Protein AF-A0A2T3KMC7-F1 (afdb_monomer_lite)

pLDDT: mean 89.85, std 8.62, range [49.09, 97.56]

Foldseek 3Di:
DAWEKEFAVVLVDDLLVLLQQLLLLLLVVQLLLWFFPDDDPWKTKTFGQQPPCQQLDDLVSVLVRYDYHYDYPVVVVVVVPDPFPKDWDWDCCPDRNVRDTDTTMIIGDRTPRRDPPVRTQAADQPVDPFKAKEKEAALLDDDDSRQSSSSSNSFSSCLQSVQQDPSRMHMDTCPDLQNSCSRHSHHYAYKYAPDPVLLVVLVVVCVVVVWAWDADDPNRMIITDMDGPVSVCVSQVPPGIDRD

Radius of gyration: 17.23 Å; chains: 1; bounding box: 44×44×46 Å

Structure (mmCIF, N/CA/C/O backbone):
data_AF-A0A2T3KMC7-F1
#
_entry.id   AF-A0A2T3KMC7-F1
#
loop_
_atom_site.group_PDB
_atom_site.id
_atom_site.type_symbol
_atom_site.label_atom_id
_atom_site.label_alt_id
_atom_site.label_comp_id
_atom_site.label_asym_id
_atom_site.label_entity_id
_atom_site.label_seq_id
_atom_site.pdbx_PDB_ins_code
_atom_site.Cartn_x
_atom_site.Cartn_y
_atom_site.Cartn_z
_atom_site.occupancy
_atom_site.B_iso_or_equiv
_atom_site.auth_seq_id
_atom_site.auth_comp_id
_atom_site.auth_asym_id
_atom_site.auth_atom_id
_atom_site.pdbx_PDB_model_num
ATOM 1 N N . MET A 1 1 ? -8.625 -3.015 -18.021 1.00 66.62 1 MET A N 1
ATOM 2 C CA . MET A 1 1 ? -8.425 -4.351 -17.419 1.00 66.62 1 MET A CA 1
ATOM 3 C C . MET A 1 1 ? -8.481 -4.225 -15.901 1.00 66.62 1 MET A C 1
ATOM 5 O O . MET A 1 1 ? -8.357 -3.109 -15.403 1.00 66.62 1 MET A O 1
ATOM 9 N N . SER A 1 2 ? -8.728 -5.327 -15.189 1.00 81.94 2 SER A N 1
ATOM 10 C CA . SER A 1 2 ? -8.763 -5.391 -13.721 1.00 81.94 2 SER A CA 1
ATOM 11 C C . SER A 1 2 ? -7.425 -5.846 -13.135 1.00 81.94 2 SER A C 1
ATOM 13 O O . SER A 1 2 ? -6.718 -6.637 -13.757 1.00 81.94 2 SER A O 1
ATOM 15 N N . LEU A 1 3 ? -7.117 -5.366 -11.932 1.00 90.38 3 LEU A N 1
ATOM 16 C CA . LEU A 1 3 ? -6.077 -5.877 -11.044 1.00 90.38 3 LEU A CA 1
ATOM 17 C C . LEU A 1 3 ? -6.729 -6.936 -10.149 1.00 90.38 3 LEU A C 1
ATOM 19 O O . LEU A 1 3 ? -7.631 -6.620 -9.371 1.00 90.38 3 LEU A O 1
ATOM 23 N N . GLU A 1 4 ? -6.319 -8.191 -10.298 1.00 94.06 4 GLU A N 1
ATOM 24 C CA . GLU A 1 4 ? -6.934 -9.319 -9.593 1.00 94.06 4 GLU A CA 1
ATOM 25 C C . GLU A 1 4 ? -6.069 -9.705 -8.388 1.00 94.06 4 GLU A C 1
ATOM 27 O O . GLU A 1 4 ? -4.923 -10.126 -8.546 1.00 94.06 4 GLU A O 1
ATOM 32 N N . LEU A 1 5 ? -6.609 -9.534 -7.182 1.00 95.19 5 LEU A N 1
ATOM 33 C CA . LEU A 1 5 ? -5.989 -9.914 -5.918 1.00 95.19 5 LEU A CA 1
ATOM 34 C C . LEU A 1 5 ? -6.578 -11.233 -5.424 1.00 95.19 5 LEU A C 1
ATOM 36 O O . LEU A 1 5 ? -7.769 -11.314 -5.142 1.00 95.19 5 LEU A O 1
ATOM 40 N N . TYR A 1 6 ? -5.723 -12.226 -5.227 1.00 96.38 6 TYR A N 1
ATOM 41 C CA . TYR A 1 6 ? -6.085 -13.531 -4.692 1.00 96.38 6 TYR A CA 1
ATOM 42 C C . TYR A 1 6 ? -5.498 -13.680 -3.290 1.00 96.38 6 TYR A C 1
ATOM 44 O O . TYR A 1 6 ? -4.279 -13.652 -3.104 1.00 96.38 6 TYR A O 1
ATOM 52 N N . VAL A 1 7 ? -6.363 -13.808 -2.288 1.00 96.44 7 VAL A N 1
ATOM 53 C CA . VAL A 1 7 ? -5.994 -13.971 -0.878 1.00 96.44 7 VAL A CA 1
ATOM 54 C C . VAL A 1 7 ? -6.096 -15.445 -0.513 1.00 96.44 7 VAL A C 1
ATOM 56 O O . VAL A 1 7 ? -7.144 -16.058 -0.705 1.00 96.44 7 VAL A O 1
ATOM 59 N N . LYS A 1 8 ? -5.023 -16.008 0.050 1.00 95.31 8 LYS A N 1
ATOM 60 C CA . LYS A 1 8 ? -4.985 -17.417 0.448 1.00 95.31 8 LYS A CA 1
ATOM 61 C C . LYS A 1 8 ? -5.909 -17.672 1.647 1.00 95.31 8 LYS A C 1
ATOM 63 O O . LYS A 1 8 ? -5.596 -17.270 2.771 1.00 95.31 8 LYS A O 1
ATOM 68 N N . GLU A 1 9 ? -7.048 -18.323 1.413 1.00 93.75 9 GLU A N 1
ATOM 69 C CA . GLU A 1 9 ? -8.123 -18.499 2.403 1.00 93.75 9 GLU A CA 1
ATOM 70 C C . GLU A 1 9 ? -7.698 -19.395 3.575 1.00 93.75 9 GLU A C 1
ATOM 72 O O . GLU A 1 9 ? -7.996 -19.093 4.734 1.00 93.75 9 GLU A O 1
ATOM 77 N N . SER A 1 10 ? -6.920 -20.447 3.302 1.00 92.38 10 SER A N 1
ATOM 78 C CA . SER A 1 10 ? -6.465 -21.425 4.304 1.00 92.38 10 SER A CA 1
ATOM 79 C C . SER A 1 10 ? -5.685 -20.809 5.471 1.00 92.38 10 SER A C 1
ATOM 81 O O . SER A 1 10 ? -5.662 -21.366 6.572 1.00 92.38 10 SER A O 1
ATOM 83 N N . LEU A 1 11 ? -5.094 -19.626 5.270 1.00 91.31 11 LEU A N 1
ATOM 84 C CA . LEU A 1 11 ? -4.347 -18.906 6.298 1.00 91.31 11 LEU A CA 1
ATOM 85 C C . LEU A 1 11 ? -5.233 -18.255 7.364 1.00 91.31 11 LEU A C 1
ATOM 87 O O . LEU A 1 11 ? -4.702 -17.854 8.400 1.00 91.31 11 LEU A O 1
ATOM 91 N N . ASN A 1 12 ? -6.546 -18.121 7.127 1.00 89.38 12 ASN A N 1
ATOM 92 C CA . ASN A 1 12 ? -7.496 -17.486 8.051 1.00 89.38 12 ASN A CA 1
ATOM 93 C C . ASN A 1 12 ? -6.966 -16.159 8.631 1.00 89.38 12 ASN A C 1
ATOM 95 O O . ASN A 1 12 ? -7.028 -15.900 9.837 1.00 89.38 12 ASN A O 1
ATOM 99 N N . MET A 1 13 ? -6.371 -15.332 7.767 1.00 92.12 13 MET A N 1
ATOM 100 C CA . MET A 1 13 ? -5.731 -14.086 8.176 1.00 92.12 13 MET A CA 1
ATOM 101 C C . MET A 1 13 ? -6.746 -13.120 8.805 1.00 92.12 13 MET A C 1
ATOM 103 O O . MET A 1 13 ? -7.827 -12.932 8.245 1.00 92.12 13 MET A O 1
ATOM 107 N N . PRO A 1 14 ? -6.395 -12.428 9.908 1.00 91.44 14 PRO A N 1
ATOM 108 C CA . PRO A 1 14 ? -7.198 -11.314 10.402 1.00 91.44 14 PRO A CA 1
ATOM 109 C C . PRO A 1 14 ? -7.398 -10.256 9.315 1.00 91.44 14 PRO A C 1
ATOM 111 O O . PRO A 1 14 ? -6.483 -9.991 8.529 1.00 91.44 14 PRO A O 1
ATOM 114 N N . SER A 1 15 ? -8.557 -9.604 9.289 1.00 91.75 15 SER A N 1
ATOM 115 C CA . SER A 1 15 ? -8.918 -8.658 8.228 1.00 91.75 15 SER A CA 1
ATOM 116 C C . SER A 1 15 ? -7.894 -7.525 8.078 1.00 91.75 15 SER A C 1
ATOM 118 O O . SER A 1 15 ? -7.568 -7.131 6.960 1.00 91.75 15 SER A O 1
ATOM 120 N N . GLY A 1 16 ? -7.286 -7.044 9.170 1.00 92.50 16 GLY A N 1
ATOM 121 C CA . GLY A 1 16 ? -6.214 -6.047 9.112 1.00 92.50 16 GLY A CA 1
ATOM 122 C C . GLY A 1 16 ? -4.941 -6.559 8.455 1.00 92.50 16 GLY A C 1
ATOM 123 O O . GLY A 1 16 ? -4.280 -5.816 7.728 1.00 92.50 16 GLY A O 1
ATOM 124 N N . LYS A 1 17 ? -4.618 -7.842 8.640 1.00 93.25 17 LYS A N 1
ATOM 125 C CA . LYS A 1 17 ? -3.521 -8.487 7.919 1.00 93.25 17 LYS A CA 1
ATOM 126 C C . LYS A 1 17 ? -3.831 -8.530 6.426 1.00 93.25 17 LYS A C 1
ATOM 128 O O . LYS A 1 17 ? -2.980 -8.117 5.647 1.00 93.25 17 LYS A O 1
ATOM 133 N N . VAL A 1 18 ? -5.040 -8.932 6.031 1.00 95.56 18 VAL A N 1
ATOM 134 C CA . VAL A 1 18 ? -5.437 -8.978 4.612 1.00 95.56 18 VAL A CA 1
ATOM 135 C C . VAL A 1 18 ? -5.348 -7.594 3.962 1.00 95.56 18 VAL A C 1
ATOM 137 O O . VAL A 1 18 ? -4.726 -7.466 2.910 1.00 95.56 18 VAL A O 1
ATOM 140 N N . ILE A 1 19 ? -5.862 -6.543 4.616 1.00 96.62 19 ILE A N 1
ATOM 141 C CA . ILE A 1 19 ? -5.752 -5.151 4.136 1.00 96.62 19 ILE A CA 1
ATOM 142 C C . ILE A 1 19 ? -4.282 -4.771 3.904 1.00 96.62 19 ILE A C 1
ATOM 144 O O . ILE A 1 19 ? -3.934 -4.243 2.847 1.00 96.62 19 ILE A O 1
ATOM 148 N N . ALA A 1 20 ? -3.404 -5.064 4.870 1.00 95.38 20 ALA A N 1
ATOM 149 C CA . ALA A 1 20 ? -1.982 -4.751 4.758 1.00 95.38 20 ALA A CA 1
ATOM 150 C C . ALA A 1 20 ? -1.309 -5.487 3.589 1.00 95.38 20 ALA A C 1
ATOM 152 O O . ALA A 1 20 ? -0.536 -4.877 2.851 1.00 95.38 20 ALA A O 1
ATOM 153 N N . GLN A 1 21 ? -1.591 -6.782 3.420 1.00 95.44 21 GLN A N 1
ATOM 154 C CA . GLN A 1 21 ? -0.980 -7.609 2.375 1.00 95.44 21 GLN A CA 1
ATOM 155 C C . GLN A 1 21 ? -1.506 -7.235 0.982 1.00 95.44 21 GLN A C 1
ATOM 157 O O . GLN A 1 21 ? -0.711 -7.113 0.058 1.00 95.44 21 GLN A O 1
ATOM 162 N N . ALA A 1 22 ? -2.801 -6.942 0.835 1.00 96.50 22 ALA A N 1
ATOM 163 C CA . ALA A 1 22 ? -3.378 -6.445 -0.416 1.00 96.50 22 ALA A CA 1
ATOM 164 C C . ALA A 1 22 ? -2.769 -5.096 -0.834 1.00 96.50 22 ALA A C 1
ATOM 166 O O . ALA A 1 22 ? -2.335 -4.921 -1.971 1.00 96.50 22 ALA A O 1
ATOM 167 N N . ALA A 1 23 ? -2.658 -4.156 0.109 1.00 96.75 23 ALA A N 1
ATOM 168 C CA . ALA A 1 23 ? -2.015 -2.868 -0.135 1.00 96.75 23 ALA A CA 1
ATOM 169 C C . ALA A 1 23 ? -0.509 -3.009 -0.431 1.00 96.75 23 ALA A C 1
ATOM 171 O O . ALA A 1 23 ? 0.060 -2.220 -1.180 1.00 96.75 23 ALA A O 1
ATOM 172 N N . HIS A 1 24 ? 0.160 -4.009 0.155 1.00 95.00 24 HIS A N 1
ATOM 173 C CA . HIS A 1 24 ? 1.539 -4.358 -0.186 1.00 95.00 24 HIS A CA 1
ATOM 174 C C . HIS A 1 24 ? 1.639 -4.880 -1.622 1.00 95.00 24 HIS A C 1
ATOM 176 O O . HIS A 1 24 ? 2.438 -4.349 -2.388 1.00 95.00 24 HIS A O 1
ATOM 182 N N . ALA A 1 25 ? 0.810 -5.858 -1.993 1.00 95.00 25 ALA A N 1
ATOM 183 C CA . ALA A 1 25 ? 0.794 -6.438 -3.331 1.00 95.00 25 ALA A CA 1
ATOM 184 C C . ALA A 1 25 ? 0.584 -5.359 -4.402 1.00 95.00 25 ALA A C 1
ATOM 186 O O . ALA A 1 25 ? 1.331 -5.303 -5.374 1.00 95.00 25 ALA A O 1
ATOM 187 N N . LEU A 1 26 ? -0.364 -4.444 -4.172 1.00 94.94 26 LEU A N 1
ATOM 188 C CA . LEU A 1 26 ? -0.640 -3.338 -5.087 1.00 94.94 26 LEU A CA 1
ATOM 189 C C . LEU A 1 26 ? 0.531 -2.352 -5.208 1.00 94.94 26 LEU A C 1
ATOM 191 O O . LEU A 1 26 ? 0.869 -1.934 -6.313 1.00 94.94 26 LEU A O 1
ATOM 195 N N . GLY A 1 27 ? 1.183 -2.004 -4.094 1.00 94.19 27 GLY A N 1
ATOM 196 C CA . GLY A 1 27 ? 2.378 -1.155 -4.112 1.00 94.19 27 GLY A CA 1
ATOM 197 C C . GLY A 1 27 ? 3.556 -1.806 -4.844 1.00 94.19 27 GLY A C 1
ATOM 198 O O . GLY A 1 27 ? 4.235 -1.148 -5.629 1.00 94.19 27 GLY A O 1
ATOM 199 N N . MET A 1 28 ? 3.777 -3.107 -4.636 1.00 92.50 28 MET A N 1
ATOM 200 C CA . MET A 1 28 ? 4.797 -3.874 -5.356 1.00 92.50 28 MET A CA 1
ATOM 201 C C . MET A 1 28 ? 4.510 -3.961 -6.855 1.00 92.50 28 MET A C 1
ATOM 203 O O . MET A 1 28 ? 5.433 -3.778 -7.649 1.00 92.50 28 MET A O 1
ATOM 207 N N . ALA A 1 29 ? 3.252 -4.207 -7.232 1.00 92.75 29 ALA A N 1
ATOM 208 C CA . ALA A 1 29 ? 2.826 -4.228 -8.625 1.00 92.75 29 ALA A CA 1
ATOM 209 C C . ALA A 1 29 ? 3.109 -2.876 -9.282 1.00 92.75 29 ALA A C 1
ATOM 211 O O . ALA A 1 29 ? 3.859 -2.832 -10.250 1.00 92.75 29 ALA A O 1
ATOM 212 N N . PHE A 1 30 ? 2.675 -1.768 -8.675 1.00 93.50 30 PHE A N 1
ATOM 213 C CA . PHE A 1 30 ? 3.009 -0.422 -9.150 1.00 93.50 30 PHE A CA 1
ATOM 214 C C . PHE A 1 30 ? 4.523 -0.211 -9.314 1.00 93.50 30 PHE A C 1
ATOM 216 O O . PHE A 1 30 ? 4.979 0.224 -10.368 1.00 93.50 30 PHE A O 1
ATOM 223 N N . MET A 1 31 ? 5.331 -0.577 -8.314 1.00 93.31 31 MET A N 1
ATOM 224 C CA . MET A 1 31 ? 6.790 -0.425 -8.401 1.00 93.31 31 MET A CA 1
ATOM 225 C C . MET A 1 31 ? 7.437 -1.313 -9.468 1.00 93.31 31 MET A C 1
ATOM 227 O O . MET A 1 31 ? 8.544 -1.017 -9.915 1.00 93.31 31 MET A O 1
ATOM 231 N N . SER A 1 32 ? 6.767 -2.375 -9.921 1.00 92.62 32 SER A N 1
ATOM 232 C CA . SER A 1 32 ? 7.231 -3.175 -11.056 1.00 92.62 32 SER A CA 1
ATOM 233 C C . SER A 1 32 ? 7.147 -2.428 -12.395 1.00 92.62 32 SER A C 1
ATOM 235 O O . SER A 1 32 ? 7.888 -2.771 -13.315 1.00 92.62 32 SER A O 1
ATOM 237 N N . HIS A 1 33 ? 6.342 -1.363 -12.462 1.00 93.75 33 HIS A N 1
ATOM 238 C CA . HIS A 1 33 ? 6.235 -0.432 -13.591 1.00 93.75 33 HIS A CA 1
ATOM 239 C C . HIS A 1 33 ? 7.147 0.798 -13.447 1.00 93.75 33 HIS A C 1
ATOM 241 O O . HIS A 1 33 ? 7.135 1.683 -14.300 1.00 93.75 33 HIS A O 1
ATOM 247 N N . CYS A 1 34 ? 7.948 0.881 -12.383 1.00 94.81 34 CYS A N 1
ATOM 248 C CA . CYS A 1 34 ? 8.827 2.019 -12.123 1.00 94.81 34 CYS A CA 1
ATOM 249 C C . CYS A 1 34 ? 10.276 1.701 -12.525 1.00 94.81 34 CYS A C 1
ATOM 251 O O . CYS A 1 34 ? 10.922 0.833 -11.937 1.00 94.81 34 CYS A O 1
ATOM 253 N N . GLU A 1 35 ? 10.809 2.441 -13.497 1.00 96.44 35 GLU A N 1
ATOM 254 C CA . GLU A 1 35 ? 12.220 2.387 -13.902 1.00 96.44 35 GLU A CA 1
ATOM 255 C C . GLU A 1 35 ? 13.023 3.444 -13.142 1.00 96.44 35 GLU A C 1
ATOM 257 O O . GLU A 1 35 ? 12.665 4.619 -13.147 1.00 96.44 35 GLU A O 1
ATOM 262 N N . LEU A 1 36 ? 14.128 3.053 -12.511 1.00 96.50 36 LEU A N 1
ATOM 263 C CA . LEU A 1 36 ? 15.098 3.983 -11.948 1.00 96.50 36 LEU A CA 1
ATOM 264 C C . LEU A 1 36 ? 15.849 4.666 -13.096 1.00 96.50 36 LEU A C 1
ATOM 266 O O . LEU A 1 36 ? 16.657 4.043 -13.781 1.00 96.50 36 LEU A O 1
ATOM 270 N N . VAL A 1 37 ? 15.563 5.950 -13.315 1.00 96.88 37 VAL A N 1
ATOM 271 C CA . VAL A 1 37 ? 16.138 6.744 -14.418 1.00 96.88 37 VAL A CA 1
ATOM 272 C C . VAL A 1 37 ? 17.144 7.791 -13.946 1.00 96.88 37 VAL A C 1
ATOM 274 O O . VAL A 1 37 ? 17.862 8.362 -14.764 1.00 96.88 37 VAL A O 1
ATOM 277 N N . GLY A 1 38 ? 17.216 8.037 -12.638 1.00 95.12 38 GLY A N 1
ATOM 278 C CA . GLY A 1 38 ? 18.195 8.934 -12.042 1.00 95.12 38 GLY A CA 1
ATOM 279 C C . GLY A 1 38 ? 18.402 8.636 -10.565 1.00 95.12 38 GLY A C 1
ATOM 280 O O . GLY A 1 38 ? 17.446 8.390 -9.833 1.00 95.12 38 GLY A O 1
ATOM 281 N N . GLU A 1 39 ? 19.653 8.681 -10.131 1.00 95.50 39 GLU A N 1
ATOM 282 C CA . GLU A 1 39 ? 20.037 8.552 -8.732 1.00 95.50 39 GLU A CA 1
ATOM 283 C C . GLU A 1 39 ? 21.250 9.445 -8.467 1.00 95.50 39 GLU A C 1
ATOM 285 O O . GLU A 1 39 ? 22.264 9.350 -9.160 1.00 95.50 39 GLU A O 1
ATOM 290 N N . ASP A 1 40 ? 21.132 10.312 -7.467 1.00 94.12 40 ASP A N 1
ATOM 291 C CA . ASP A 1 40 ? 22.238 11.098 -6.928 1.00 94.12 40 ASP A CA 1
ATOM 292 C C . ASP A 1 40 ? 22.378 10.842 -5.414 1.00 94.12 40 ASP A C 1
ATOM 294 O O . ASP A 1 40 ? 21.827 9.869 -4.880 1.00 94.12 40 ASP A O 1
ATOM 298 N N . SER A 1 41 ? 23.178 11.650 -4.711 1.00 92.00 41 SER A N 1
ATOM 299 C CA . SER A 1 41 ? 23.405 11.461 -3.273 1.00 92.00 41 SER A CA 1
ATOM 300 C C . SER A 1 41 ? 22.138 11.634 -2.437 1.00 92.00 41 SER A C 1
ATOM 302 O O . SER A 1 41 ? 21.998 10.956 -1.420 1.00 92.00 41 SER A O 1
ATOM 304 N N . ASP A 1 42 ? 21.206 12.476 -2.885 1.00 95.88 42 ASP A N 1
ATOM 305 C CA . ASP A 1 42 ? 20.103 12.975 -2.066 1.00 95.88 42 ASP A CA 1
ATOM 306 C C . ASP A 1 42 ? 18.741 12.562 -2.628 1.00 95.88 42 ASP A C 1
ATOM 308 O O . ASP A 1 42 ? 17.742 12.613 -1.916 1.00 95.88 42 ASP A O 1
ATOM 312 N N . LYS A 1 43 ? 18.663 12.153 -3.897 1.00 96.62 43 LYS A N 1
ATOM 313 C CA . LYS A 1 43 ? 17.404 11.896 -4.599 1.00 96.62 43 LYS A CA 1
ATOM 314 C C . LYS A 1 43 ? 17.454 10.654 -5.471 1.00 96.62 43 LYS A C 1
ATOM 316 O O . LYS A 1 43 ? 18.495 10.237 -5.979 1.00 96.62 43 LYS A O 1
ATOM 321 N N . VAL A 1 44 ? 16.268 10.095 -5.685 1.00 96.31 44 VAL A N 1
ATOM 322 C CA . VAL A 1 44 ? 15.997 9.112 -6.736 1.00 96.31 44 VAL A CA 1
ATOM 323 C C . VAL A 1 44 ? 14.880 9.622 -7.633 1.00 96.31 44 VAL A C 1
ATOM 325 O O . VAL A 1 44 ? 13.934 10.255 -7.168 1.00 96.31 44 VAL A O 1
ATOM 328 N N . THR A 1 45 ? 14.989 9.343 -8.925 1.00 97.12 45 THR A N 1
ATOM 329 C CA . THR A 1 45 ? 13.963 9.645 -9.923 1.00 97.12 45 THR A CA 1
ATOM 330 C C . THR A 1 45 ? 13.528 8.350 -10.583 1.00 97.12 45 THR A C 1
ATOM 332 O O . THR A 1 45 ? 14.338 7.629 -11.172 1.00 97.12 45 THR A O 1
ATOM 335 N N . LEU A 1 46 ? 12.235 8.068 -10.488 1.00 96.69 46 LEU A N 1
ATOM 336 C CA . LEU A 1 46 ? 11.596 6.915 -11.099 1.00 96.69 46 LEU A CA 1
ATOM 337 C C . LEU A 1 46 ? 10.743 7.378 -12.276 1.00 96.69 46 LEU A C 1
ATOM 339 O O . LEU A 1 46 ? 9.996 8.346 -12.156 1.00 96.69 46 LEU A O 1
ATOM 343 N N . LYS A 1 47 ? 10.819 6.679 -13.403 1.00 96.06 47 LYS A N 1
ATOM 344 C CA . LYS A 1 47 ? 9.900 6.848 -14.526 1.00 96.06 47 LYS A CA 1
ATOM 345 C C . LYS A 1 47 ? 8.830 5.770 -14.460 1.00 96.06 47 LYS A C 1
ATOM 347 O O . LYS A 1 47 ? 9.152 4.584 -14.438 1.00 96.06 47 LYS A O 1
ATOM 352 N N . VAL A 1 48 ? 7.571 6.189 -14.436 1.00 94.88 48 VAL A N 1
ATOM 353 C CA . VAL A 1 48 ? 6.416 5.293 -14.373 1.00 94.88 48 VAL A CA 1
ATOM 354 C C . VAL A 1 48 ? 6.015 4.891 -15.789 1.00 94.88 48 VAL A C 1
ATOM 356 O O . VAL A 1 48 ? 5.683 5.735 -16.622 1.00 94.88 48 VAL A O 1
ATOM 359 N N . HIS A 1 49 ? 6.037 3.590 -16.061 1.00 92.56 49 HIS A N 1
ATOM 360 C CA . HIS A 1 49 ? 5.628 2.985 -17.326 1.00 92.56 49 HIS A CA 1
ATOM 361 C C . HIS A 1 49 ? 4.244 2.350 -17.178 1.00 92.56 49 HIS A C 1
ATOM 363 O O . HIS A 1 49 ? 4.100 1.133 -17.115 1.00 92.56 49 HIS A O 1
ATOM 369 N N . ASP A 1 50 ? 3.215 3.190 -17.123 1.00 84.38 50 ASP A N 1
ATOM 370 C CA . ASP A 1 50 ? 1.818 2.757 -17.024 1.00 84.38 50 ASP A CA 1
ATOM 371 C C . ASP A 1 50 ? 1.066 3.050 -18.328 1.00 84.38 50 ASP A C 1
ATOM 373 O O . ASP A 1 50 ? 0.360 4.051 -18.461 1.00 84.38 50 ASP A O 1
ATOM 377 N N . ARG A 1 51 ? 1.282 2.197 -19.334 1.00 78.94 51 ARG A N 1
ATOM 378 C CA . ARG A 1 51 ? 0.740 2.409 -20.688 1.00 78.94 51 ARG A CA 1
ATOM 379 C C . ARG A 1 51 ? -0.780 2.281 -20.745 1.00 78.94 51 ARG A C 1
ATOM 381 O O . ARG A 1 51 ? -1.411 2.955 -21.555 1.00 78.94 51 ARG A O 1
ATOM 388 N N . ASP A 1 52 ? -1.343 1.470 -19.856 1.00 78.94 52 ASP A N 1
ATOM 389 C CA . ASP A 1 52 ? -2.775 1.175 -19.793 1.00 78.94 52 ASP A CA 1
ATOM 390 C C . ASP A 1 52 ? -3.526 2.069 -18.784 1.00 78.94 52 ASP A C 1
ATOM 392 O O . ASP A 1 52 ? -4.744 1.937 -18.591 1.00 78.94 52 ASP A O 1
ATOM 396 N N . GLY A 1 53 ? -2.815 2.986 -18.115 1.00 80.94 53 GLY A N 1
ATOM 397 C CA . GLY A 1 53 ? -3.376 3.878 -17.099 1.00 80.94 53 GLY A CA 1
ATOM 398 C C . GLY A 1 53 ? -3.989 3.117 -15.920 1.00 80.94 53 GLY A C 1
ATOM 399 O O . GLY A 1 53 ? -5.061 3.491 -15.437 1.00 80.94 53 GLY A O 1
ATOM 400 N N . HIS A 1 54 ? -3.398 1.984 -15.534 1.00 79.50 54 HIS A N 1
ATOM 401 C CA . HIS A 1 54 ? -3.833 1.132 -14.426 1.00 79.50 54 HIS A CA 1
ATOM 402 C C . HIS A 1 54 ? -3.590 1.772 -13.065 1.00 79.50 54 HIS A C 1
ATOM 404 O O . HIS A 1 54 ? -4.440 1.682 -12.179 1.00 79.50 54 HIS A O 1
ATOM 410 N N . PHE A 1 55 ? -2.461 2.451 -12.919 1.00 82.56 55 PHE A N 1
ATOM 411 C CA . PHE A 1 55 ? -1.994 3.011 -11.661 1.00 82.56 55 PHE A CA 1
ATOM 412 C C . PHE A 1 55 ? -2.069 4.539 -11.651 1.00 82.56 55 PHE A C 1
ATOM 414 O O . PHE A 1 55 ? -2.442 5.132 -10.639 1.00 82.56 55 PHE A O 1
ATOM 421 N N . ASN A 1 56 ? -1.786 5.186 -12.782 1.00 81.38 56 ASN A N 1
ATOM 422 C CA . ASN A 1 56 ? -1.917 6.622 -12.978 1.00 81.38 56 ASN A CA 1
ATOM 423 C C . ASN A 1 56 ? -3.349 6.981 -13.404 1.00 81.38 56 ASN A C 1
ATOM 425 O O . ASN A 1 56 ? -3.615 7.423 -14.523 1.00 81.38 56 ASN A O 1
ATOM 429 N N . CYS A 1 57 ? -4.299 6.734 -12.506 1.00 79.75 57 CYS A N 1
ATOM 430 C CA . CYS A 1 57 ? -5.699 7.080 -12.702 1.00 79.75 57 CYS A CA 1
ATOM 431 C C . CYS A 1 57 ? -6.303 7.700 -11.435 1.00 79.75 57 CYS A C 1
ATOM 433 O O . CYS A 1 57 ? -5.678 7.732 -10.373 1.00 79.75 57 CYS A O 1
ATOM 435 N N . SER A 1 58 ? -7.525 8.229 -11.546 1.00 86.44 58 SER A N 1
ATOM 436 C CA . SER A 1 58 ? -8.249 8.727 -10.374 1.00 86.44 58 SER A CA 1
ATOM 437 C C . SER A 1 58 ? -8.487 7.604 -9.360 1.00 86.44 58 SER A C 1
ATOM 439 O O . SER A 1 58 ? -8.589 6.433 -9.730 1.00 86.44 58 SER A O 1
ATOM 441 N N . LEU A 1 59 ? -8.641 7.961 -8.081 1.00 87.69 59 LEU A N 1
ATOM 442 C CA . LEU A 1 59 ? -8.951 6.992 -7.027 1.00 87.69 59 LEU A CA 1
ATOM 443 C C . LEU A 1 59 ? -10.203 6.164 -7.362 1.00 87.69 59 LEU A C 1
ATOM 445 O O . LEU A 1 59 ? -10.184 4.950 -7.199 1.00 87.69 59 LEU A O 1
ATOM 449 N N . ASP A 1 60 ? -11.255 6.795 -7.888 1.00 88.19 60 ASP A N 1
ATOM 450 C CA . ASP A 1 60 ? -12.485 6.101 -8.293 1.00 88.19 60 ASP A CA 1
ATOM 451 C C . ASP A 1 60 ? -12.235 5.084 -9.417 1.00 88.19 60 ASP A C 1
ATOM 453 O O . ASP A 1 60 ? -12.753 3.967 -9.381 1.00 88.19 60 ASP A O 1
ATOM 457 N N . SER A 1 61 ? -11.389 5.439 -10.393 1.00 88.62 61 SER A N 1
ATOM 458 C CA . SER A 1 61 ? -10.972 4.512 -11.449 1.00 88.62 61 SER A CA 1
ATOM 459 C C . SER A 1 61 ? -10.182 3.344 -10.860 1.00 88.62 61 SER A C 1
ATOM 461 O O . SER A 1 61 ? -10.467 2.197 -11.198 1.00 88.62 61 SER A O 1
ATOM 463 N N . LEU A 1 62 ? -9.242 3.603 -9.949 1.00 88.75 62 LEU A N 1
ATOM 464 C CA . LEU A 1 62 ? -8.454 2.558 -9.296 1.00 88.75 62 LEU A CA 1
ATOM 465 C C . LEU A 1 62 ? -9.343 1.599 -8.489 1.00 88.75 62 LEU A C 1
ATOM 467 O O . LEU A 1 62 ? -9.215 0.385 -8.624 1.00 88.75 62 LEU A O 1
ATOM 471 N N . LEU A 1 63 ? -10.291 2.130 -7.711 1.00 91.38 63 LEU A N 1
ATOM 472 C CA . LEU A 1 63 ? -11.253 1.337 -6.938 1.00 91.38 63 LEU A CA 1
ATOM 473 C C . LEU A 1 63 ? -12.068 0.394 -7.830 1.00 91.38 63 LEU A C 1
ATOM 475 O O . LEU A 1 63 ? -12.265 -0.761 -7.471 1.00 91.38 63 LEU A O 1
ATOM 479 N N . SER A 1 64 ? -12.497 0.860 -9.006 1.00 89.62 64 SER A N 1
ATOM 480 C CA . SER A 1 64 ? -13.270 0.042 -9.953 1.00 89.62 64 SER A CA 1
ATOM 481 C C . SER A 1 64 ? -12.469 -1.080 -10.627 1.00 89.62 64 SER A C 1
ATOM 483 O O . SER A 1 64 ? -13.055 -1.955 -11.263 1.00 89.62 64 SER A O 1
ATOM 485 N N . ARG A 1 65 ? -11.134 -1.048 -10.525 1.00 90.06 65 ARG A N 1
ATOM 486 C CA . ARG A 1 65 ? -10.236 -2.008 -11.181 1.00 90.06 65 ARG A CA 1
ATOM 487 C C . ARG A 1 65 ? -9.763 -3.115 -10.254 1.00 90.06 65 ARG A C 1
ATOM 489 O O . ARG A 1 65 ? -9.313 -4.135 -10.763 1.00 90.06 65 ARG A O 1
ATOM 496 N N . ILE A 1 66 ? -9.820 -2.921 -8.939 1.00 92.44 66 ILE A N 1
ATOM 497 C CA . ILE A 1 66 ? -9.310 -3.890 -7.969 1.00 92.44 66 ILE A CA 1
ATOM 498 C C . ILE A 1 66 ? -10.412 -4.893 -7.630 1.00 92.44 66 ILE A C 1
ATOM 500 O O . ILE A 1 66 ? -11.409 -4.540 -7.003 1.00 92.44 66 ILE A O 1
ATOM 504 N N . ASN A 1 67 ? -10.185 -6.154 -7.984 1.00 93.44 67 ASN A N 1
ATOM 505 C CA . ASN A 1 67 ? -11.020 -7.279 -7.570 1.00 93.44 67 ASN A CA 1
ATOM 506 C C . ASN A 1 67 ? -10.273 -8.095 -6.518 1.00 93.44 67 ASN A C 1
ATOM 508 O O . ASN A 1 67 ? -9.070 -8.300 -6.655 1.00 93.44 67 ASN A O 1
ATOM 512 N N . VAL A 1 68 ? -10.970 -8.537 -5.471 1.00 94.44 68 VAL A N 1
ATOM 513 C CA . VAL A 1 68 ? -10.390 -9.336 -4.383 1.00 94.44 68 VAL A CA 1
ATOM 514 C C . VAL A 1 68 ? -11.177 -10.627 -4.248 1.00 94.44 68 VAL A C 1
ATOM 516 O O . VAL A 1 68 ? -12.356 -10.584 -3.899 1.00 94.44 68 VAL A O 1
ATOM 519 N N . ASP A 1 69 ? -10.492 -11.746 -4.443 1.00 95.81 69 ASP A N 1
ATOM 520 C CA . ASP A 1 69 ? -11.035 -13.089 -4.308 1.00 95.81 69 ASP A CA 1
ATOM 521 C C . ASP A 1 69 ? -10.288 -13.850 -3.208 1.00 95.81 69 ASP A C 1
ATOM 523 O O . ASP A 1 69 ? -9.058 -13.836 -3.132 1.00 95.81 69 ASP A O 1
ATOM 527 N N . PHE A 1 70 ? -11.039 -14.519 -2.335 1.00 96.25 70 PHE A N 1
ATOM 528 C CA . PHE A 1 70 ? -10.488 -15.467 -1.370 1.00 96.25 70 PHE A CA 1
ATOM 529 C C . PHE A 1 70 ? -10.520 -16.845 -2.012 1.00 96.25 70 PHE A C 1
ATOM 531 O O . PHE A 1 70 ? -11.570 -17.270 -2.493 1.00 96.25 70 PHE A O 1
ATOM 538 N N . VAL A 1 71 ? -9.365 -17.500 -2.072 1.00 96.94 71 VAL A N 1
ATOM 539 C CA . VAL A 1 71 ? -9.199 -18.740 -2.832 1.00 96.94 71 VAL A CA 1
ATOM 540 C C . VAL A 1 71 ? -8.504 -19.814 -2.013 1.00 96.94 71 VAL A C 1
ATOM 542 O O . VAL A 1 71 ? -7.701 -19.518 -1.120 1.00 96.94 71 VAL A O 1
ATOM 545 N N . ASP A 1 72 ? -8.805 -21.066 -2.346 1.00 97.00 72 ASP A N 1
ATOM 546 C CA . ASP A 1 72 ? -8.111 -22.229 -1.810 1.00 97.00 72 ASP A CA 1
ATOM 547 C C . ASP A 1 72 ? -6.662 -22.335 -2.325 1.00 97.00 72 ASP A C 1
ATOM 549 O O . ASP A 1 72 ? -6.205 -21.572 -3.183 1.00 97.00 72 ASP A O 1
ATOM 553 N N . ASP A 1 73 ? -5.918 -23.281 -1.754 1.00 94.56 73 ASP A N 1
ATOM 554 C CA . ASP A 1 73 ? -4.504 -23.497 -2.058 1.00 94.56 73 ASP A CA 1
ATOM 555 C C . ASP A 1 73 ? -4.271 -23.914 -3.517 1.00 94.56 73 ASP A C 1
ATOM 557 O O . ASP A 1 73 ? -3.302 -23.458 -4.124 1.00 94.56 73 ASP A O 1
ATOM 561 N N . ASP A 1 74 ? -5.157 -24.727 -4.095 1.00 95.19 74 ASP A N 1
ATOM 562 C CA . ASP A 1 74 ? -4.997 -25.233 -5.460 1.00 95.19 74 ASP A CA 1
ATOM 563 C C . ASP A 1 74 ? -5.134 -24.094 -6.479 1.00 95.19 74 ASP A C 1
ATOM 565 O O . ASP A 1 74 ? -4.312 -23.958 -7.392 1.00 95.19 74 ASP A O 1
ATOM 569 N N . VAL A 1 75 ? -6.135 -23.227 -6.297 1.00 95.19 75 VAL A N 1
ATOM 570 C CA . VAL A 1 75 ? -6.319 -22.025 -7.118 1.00 95.19 75 VAL A CA 1
ATOM 571 C C . VAL A 1 75 ? -5.172 -21.039 -6.896 1.00 95.19 75 VAL A C 1
ATOM 573 O O . VAL A 1 75 ? -4.663 -20.479 -7.867 1.00 95.19 75 VAL A O 1
ATOM 576 N N . PHE A 1 76 ? -4.719 -20.843 -5.654 1.00 94.94 76 PHE A N 1
ATOM 577 C CA . PHE A 1 76 ? -3.600 -19.946 -5.347 1.00 94.94 76 PHE A CA 1
ATOM 578 C C . PHE A 1 76 ? -2.311 -20.358 -6.081 1.00 94.94 76 PHE A C 1
ATOM 580 O O . PHE A 1 76 ? -1.699 -19.534 -6.766 1.00 94.94 76 PHE A O 1
ATOM 587 N N . GLU A 1 77 ? -1.927 -21.638 -6.013 1.00 94.19 77 GLU A N 1
ATOM 588 C CA . GLU A 1 77 ? -0.750 -22.155 -6.727 1.00 94.19 77 GLU A CA 1
ATOM 589 C C . GLU A 1 77 ? -0.931 -22.095 -8.253 1.00 94.19 77 GLU A C 1
ATOM 591 O O . GLU A 1 77 ? 0.002 -21.751 -8.985 1.00 94.19 77 GLU A O 1
ATOM 596 N N . SER A 1 78 ? -2.147 -22.348 -8.749 1.00 92.94 78 SER A N 1
ATOM 597 C CA . SER A 1 78 ? -2.478 -22.173 -10.166 1.00 92.94 78 SER A CA 1
ATOM 598 C C . SER A 1 78 ? -2.234 -20.734 -10.627 1.00 92.94 78 SER A C 1
ATOM 600 O O . SER A 1 78 ? -1.597 -20.537 -11.665 1.00 92.94 78 SER A O 1
ATOM 602 N N . MET A 1 79 ? -2.694 -19.729 -9.875 1.00 91.81 79 MET A N 1
ATOM 603 C CA . MET A 1 79 ? -2.527 -18.318 -10.243 1.00 91.81 79 MET A CA 1
ATOM 604 C C . MET A 1 79 ? -1.060 -17.894 -10.225 1.00 91.81 79 MET A C 1
ATOM 606 O O . MET A 1 79 ? -0.624 -17.156 -11.106 1.00 91.81 79 MET A O 1
ATOM 610 N N . LYS A 1 80 ? -0.279 -18.417 -9.278 1.00 88.69 80 LYS A N 1
ATOM 611 C CA . LYS A 1 80 ? 1.161 -18.161 -9.164 1.00 88.69 80 LYS A CA 1
ATOM 612 C C . LYS A 1 80 ? 1.955 -18.604 -10.395 1.00 88.69 80 LYS A C 1
ATOM 614 O O . LYS A 1 80 ? 2.970 -17.996 -10.720 1.00 88.69 80 LYS A O 1
ATOM 619 N N . SER A 1 81 ? 1.503 -19.668 -11.056 1.00 84.44 81 SER A N 1
ATOM 620 C CA . SER A 1 81 ? 2.179 -20.276 -12.208 1.00 84.44 81 SER A CA 1
ATOM 621 C C . SER A 1 81 ? 1.857 -19.631 -13.562 1.00 84.44 81 SER A C 1
ATOM 623 O O . SER A 1 81 ? 2.373 -20.077 -14.587 1.00 84.44 81 SER A O 1
ATOM 625 N N . ARG A 1 82 ? 0.993 -18.608 -13.596 1.00 82.06 82 ARG A N 1
ATOM 626 C CA . ARG A 1 82 ? 0.586 -17.949 -14.845 1.00 82.06 82 ARG A CA 1
ATOM 627 C C . ARG A 1 82 ? 1.729 -17.116 -15.430 1.00 82.06 82 ARG A C 1
ATOM 629 O O . ARG A 1 82 ? 2.548 -16.576 -14.698 1.00 82.06 82 ARG A O 1
ATOM 636 N N . GLU A 1 83 ? 1.736 -16.980 -16.757 1.00 67.75 83 GLU A N 1
ATOM 637 C CA . GLU A 1 83 ? 2.708 -16.157 -17.501 1.00 67.75 83 GLU A CA 1
ATOM 638 C C . GLU A 1 83 ? 2.452 -14.640 -17.383 1.00 67.75 83 GLU A C 1
ATOM 640 O O . GLU A 1 83 ? 3.224 -13.841 -17.909 1.00 67.75 83 GLU A O 1
ATOM 645 N N . ASP A 1 84 ? 1.379 -14.240 -16.693 1.00 74.00 84 ASP A N 1
ATOM 646 C CA . ASP A 1 84 ? 1.065 -12.839 -16.403 1.00 74.00 84 ASP A CA 1
ATOM 647 C C . ASP A 1 84 ? 2.086 -12.233 -15.415 1.00 74.00 84 ASP A C 1
ATOM 649 O O . ASP A 1 84 ? 2.860 -12.942 -14.765 1.00 74.00 84 ASP A O 1
ATOM 653 N N . ASN A 1 85 ? 2.080 -10.906 -15.244 1.00 83.25 85 ASN A N 1
ATOM 654 C CA . ASN A 1 85 ? 2.934 -10.262 -14.247 1.00 83.25 85 ASN A CA 1
ATOM 655 C C . ASN A 1 85 ? 2.400 -10.552 -12.835 1.00 83.25 85 ASN A C 1
ATOM 657 O O . ASN A 1 85 ? 1.547 -9.841 -12.298 1.00 83.25 85 ASN A O 1
ATOM 661 N N . VAL A 1 86 ? 2.903 -11.632 -12.239 1.00 90.00 86 VAL A N 1
ATOM 662 C CA . VAL A 1 86 ? 2.505 -12.099 -10.910 1.00 90.00 86 VAL A CA 1
ATOM 663 C C . VAL A 1 86 ? 3.347 -11.427 -9.829 1.00 90.00 86 VAL A C 1
ATOM 665 O O . VAL A 1 86 ? 4.570 -11.565 -9.782 1.00 90.00 86 VAL A O 1
ATOM 668 N N . THR A 1 87 ? 2.682 -10.753 -8.894 1.00 91.50 87 THR A N 1
ATOM 669 C CA . THR A 1 87 ? 3.285 -10.308 -7.634 1.00 91.50 87 THR A CA 1
ATOM 670 C C . THR A 1 87 ? 2.839 -11.229 -6.508 1.00 91.50 87 THR A C 1
ATOM 672 O O . THR A 1 87 ? 1.655 -11.282 -6.192 1.00 91.50 87 THR A O 1
ATOM 675 N N . VAL A 1 88 ? 3.785 -11.924 -5.874 1.00 92.94 88 VAL A N 1
ATOM 676 C CA . VAL A 1 88 ? 3.530 -12.761 -4.692 1.00 92.94 88 VAL A CA 1
ATOM 677 C C . VAL A 1 88 ? 4.046 -12.041 -3.454 1.00 92.94 88 VAL A C 1
ATOM 679 O O . VAL A 1 88 ? 5.231 -11.709 -3.376 1.00 92.94 88 VAL A O 1
ATOM 682 N N . VAL A 1 89 ? 3.175 -11.818 -2.473 1.00 93.00 89 VAL A N 1
ATOM 683 C CA . VAL A 1 89 ? 3.572 -11.254 -1.182 1.00 93.00 89 VAL A CA 1
ATOM 684 C C . VAL A 1 89 ? 3.940 -12.381 -0.226 1.00 93.00 89 VAL A C 1
ATOM 686 O O . VAL A 1 89 ? 3.143 -13.284 0.034 1.00 93.00 89 VAL A O 1
ATOM 689 N N . ILE A 1 90 ? 5.157 -12.303 0.314 1.00 90.88 90 ILE A N 1
ATOM 690 C CA . ILE A 1 90 ? 5.676 -13.226 1.326 1.00 90.88 90 ILE A CA 1
ATOM 691 C C . ILE A 1 90 ? 5.794 -12.467 2.644 1.00 90.88 90 ILE A C 1
ATOM 693 O O . ILE A 1 90 ? 6.583 -11.531 2.774 1.00 90.88 90 ILE A O 1
ATOM 697 N N . ASP A 1 91 ? 5.035 -12.894 3.646 1.00 88.00 91 ASP A N 1
ATOM 698 C CA . ASP A 1 91 ? 5.128 -12.362 4.996 1.00 88.00 91 ASP A CA 1
ATOM 699 C C . ASP A 1 91 ? 6.171 -13.127 5.811 1.00 88.00 91 ASP A C 1
ATOM 701 O O . ASP A 1 91 ? 6.137 -14.351 5.871 1.00 88.00 91 ASP A O 1
ATOM 705 N N . ASN A 1 92 ? 7.062 -12.420 6.510 1.00 84.88 92 ASN A N 1
ATOM 706 C CA . ASN A 1 92 ? 8.090 -13.041 7.360 1.00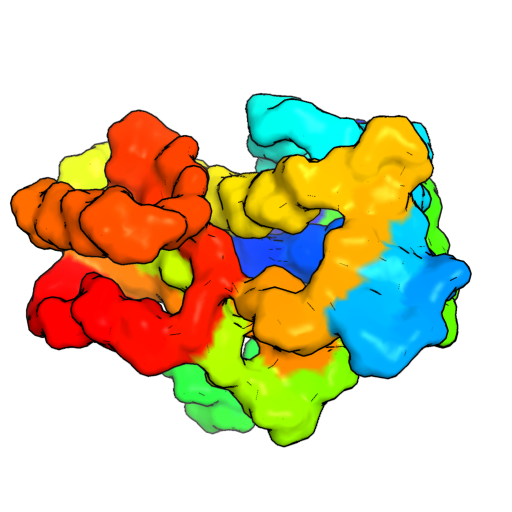 84.88 92 ASN A CA 1
ATOM 707 C C . ASN A 1 92 ? 7.545 -13.635 8.677 1.00 84.88 92 ASN A C 1
ATOM 709 O O . ASN A 1 92 ? 8.317 -14.080 9.524 1.00 84.88 92 ASN A O 1
ATOM 713 N N . GLY A 1 93 ? 6.231 -13.595 8.905 1.00 80.56 93 GLY A N 1
ATOM 714 C CA . GLY A 1 93 ? 5.585 -14.254 10.036 1.00 80.56 93 GLY A CA 1
ATOM 715 C C . GLY A 1 93 ? 5.797 -13.586 11.390 1.00 80.56 93 GLY A C 1
ATOM 716 O O . GLY A 1 93 ? 5.420 -14.160 12.408 1.00 80.56 93 GLY A O 1
ATOM 717 N N . LEU A 1 94 ? 6.334 -12.363 11.422 1.00 78.62 94 LEU A N 1
ATOM 718 C CA . LEU A 1 94 ? 6.625 -11.620 12.658 1.00 78.62 94 LEU A CA 1
ATOM 719 C C . LEU A 1 94 ? 5.373 -11.241 13.468 1.00 78.62 94 LEU A C 1
ATOM 721 O O . LEU A 1 94 ? 5.482 -10.866 14.628 1.00 78.62 94 LEU A O 1
ATOM 725 N N . THR A 1 95 ? 4.190 -11.288 12.848 1.00 74.75 95 THR A N 1
ATOM 726 C CA . THR A 1 95 ? 2.928 -10.821 13.453 1.00 74.75 95 THR A CA 1
ATOM 727 C C . THR A 1 95 ? 1.877 -11.916 13.596 1.00 74.75 95 THR A C 1
ATOM 729 O O . THR A 1 95 ? 1.230 -11.983 14.636 1.00 74.75 95 THR A O 1
ATOM 732 N N . CYS A 1 96 ? 1.692 -12.764 12.578 1.00 79.25 96 CYS A N 1
ATOM 733 C CA . CYS A 1 96 ? 0.587 -13.734 12.543 1.00 79.25 96 CYS A CA 1
ATOM 734 C C . CYS A 1 96 ? 1.017 -15.180 12.246 1.00 79.25 96 CYS A C 1
ATOM 736 O O . CYS A 1 96 ? 0.182 -16.069 12.354 1.00 79.25 96 CYS A O 1
ATOM 738 N N . PHE A 1 97 ? 2.286 -15.428 11.890 1.00 84.50 97 PHE A N 1
ATOM 739 C CA . PHE A 1 97 ? 2.737 -16.742 11.397 1.00 84.50 97 PHE A CA 1
ATOM 740 C C . PHE A 1 97 ? 3.976 -17.282 12.123 1.00 84.50 97 PHE A C 1
ATOM 742 O O . PHE A 1 97 ? 4.740 -18.048 11.551 1.00 84.50 97 PHE A O 1
ATOM 749 N N . ASN A 1 98 ? 4.204 -16.890 13.381 1.00 85.12 98 ASN A N 1
ATOM 750 C CA . ASN A 1 98 ? 5.242 -17.470 14.248 1.00 85.12 98 ASN A CA 1
ATOM 751 C C . ASN A 1 98 ? 6.641 -17.566 13.596 1.00 85.12 98 ASN A C 1
ATOM 753 O O . ASN A 1 98 ? 7.286 -18.610 13.657 1.00 85.12 98 ASN A O 1
ATOM 757 N N . HIS A 1 99 ? 7.101 -16.485 12.959 1.00 84.25 99 HIS A N 1
ATOM 758 C CA . HIS A 1 99 ? 8.381 -16.409 12.231 1.00 84.25 99 HIS A CA 1
ATOM 759 C C . HIS A 1 99 ? 8.514 -17.334 11.006 1.00 84.25 99 HIS A C 1
ATOM 761 O O . HIS A 1 99 ? 9.618 -17.532 10.498 1.00 84.25 99 HIS A O 1
ATOM 767 N N . GLN A 1 100 ? 7.411 -17.887 10.496 1.00 87.75 100 GLN A N 1
ATOM 768 C CA . GLN A 1 100 ? 7.405 -18.650 9.252 1.00 87.75 100 GLN A CA 1
ATOM 769 C C . GLN A 1 100 ? 7.140 -17.734 8.059 1.00 87.75 100 GLN A C 1
ATOM 771 O O . GLN A 1 100 ? 6.156 -16.988 8.031 1.00 87.75 100 GLN A O 1
ATOM 776 N N . LYS A 1 101 ? 8.015 -17.820 7.051 1.00 90.06 101 LYS A N 1
ATOM 777 C CA . LYS A 1 101 ? 7.791 -17.171 5.758 1.00 90.06 101 LYS A CA 1
ATOM 778 C C . LYS A 1 101 ? 6.567 -17.792 5.095 1.00 90.06 101 LYS A C 1
ATOM 780 O O . LYS A 1 101 ? 6.556 -18.994 4.850 1.00 90.06 101 LYS A O 1
ATOM 785 N N . THR A 1 102 ? 5.559 -16.972 4.829 1.00 93.25 102 THR A N 1
ATOM 786 C CA . THR A 1 102 ? 4.241 -17.422 4.372 1.00 93.25 102 THR A CA 1
ATOM 787 C C . THR A 1 102 ? 3.814 -16.603 3.162 1.00 93.25 102 THR A C 1
ATOM 789 O O . THR A 1 102 ? 3.798 -15.377 3.229 1.00 93.25 102 THR A O 1
ATOM 792 N N . GLU A 1 103 ? 3.467 -17.263 2.062 1.00 94.94 103 GLU A N 1
ATOM 793 C CA . GLU A 1 103 ? 2.862 -16.622 0.890 1.00 94.94 103 GLU A CA 1
ATOM 794 C C . GLU A 1 103 ? 1.392 -16.323 1.184 1.00 94.94 103 GLU A C 1
ATOM 796 O O . GLU A 1 103 ? 0.633 -17.230 1.520 1.00 94.94 103 GLU A O 1
ATOM 801 N N . THR A 1 104 ? 1.001 -15.052 1.120 1.00 95.19 104 THR A N 1
ATOM 802 C CA . THR A 1 104 ? -0.293 -14.587 1.650 1.00 95.19 104 THR A CA 1
ATOM 803 C C . THR A 1 104 ? -1.262 -14.141 0.564 1.00 95.19 104 THR A C 1
ATOM 805 O O . THR A 1 104 ? -2.454 -14.449 0.627 1.00 95.19 104 THR A O 1
ATOM 808 N N . VAL A 1 105 ? -0.759 -13.373 -0.401 1.00 96.00 105 VAL A N 1
ATOM 809 C CA . VAL A 1 105 ? -1.549 -12.695 -1.428 1.00 96.00 105 VAL A CA 1
ATOM 810 C C . VAL A 1 105 ? -0.805 -12.750 -2.754 1.00 96.00 105 VAL A C 1
ATOM 812 O O . VAL A 1 105 ? 0.407 -12.527 -2.799 1.00 96.00 105 VAL A O 1
ATOM 815 N N . ILE A 1 106 ? -1.550 -12.998 -3.826 1.00 95.69 106 ILE A N 1
ATOM 816 C CA . ILE A 1 106 ? -1.101 -12.837 -5.206 1.00 95.69 106 ILE A CA 1
ATOM 817 C C . ILE A 1 106 ? -1.840 -11.653 -5.820 1.00 95.69 106 ILE A C 1
ATOM 819 O O . ILE A 1 106 ? -3.048 -11.526 -5.650 1.00 95.69 106 ILE A O 1
ATOM 823 N N . LEU A 1 107 ? -1.128 -10.805 -6.555 1.00 94.88 107 LEU A N 1
ATOM 824 C CA . LEU A 1 107 ? -1.724 -9.848 -7.479 1.00 94.88 107 LEU A CA 1
ATOM 825 C C . LEU A 1 107 ? -1.346 -10.254 -8.902 1.00 94.88 107 LEU A C 1
ATOM 827 O O . LEU A 1 107 ? -0.158 -10.364 -9.213 1.00 94.88 107 LEU A O 1
ATOM 831 N N . LEU A 1 108 ? -2.355 -10.466 -9.747 1.00 92.69 108 LEU A N 1
ATOM 832 C CA . LEU A 1 108 ? -2.184 -10.621 -11.188 1.00 92.69 108 LEU A CA 1
ATOM 833 C C . LEU A 1 108 ? -2.381 -9.274 -11.873 1.00 92.69 108 LEU A C 1
ATOM 835 O O . LEU A 1 108 ? -3.478 -8.704 -11.856 1.00 92.69 108 LEU A O 1
ATOM 839 N N . ASP A 1 109 ? -1.303 -8.784 -12.474 1.00 89.38 109 ASP A N 1
ATOM 840 C CA . ASP A 1 109 ? -1.316 -7.584 -13.290 1.00 89.38 109 ASP A CA 1
ATOM 841 C C . ASP A 1 109 ? -1.189 -7.963 -14.765 1.00 89.38 109 ASP A C 1
ATOM 843 O O . ASP A 1 109 ? -0.185 -8.517 -15.214 1.00 89.38 109 ASP A O 1
ATOM 847 N N . LYS A 1 110 ? -2.243 -7.672 -15.524 1.00 84.62 110 LYS A N 1
ATOM 848 C CA . LYS A 1 110 ? -2.314 -7.949 -16.963 1.00 84.62 110 LYS A CA 1
ATOM 849 C C . LYS A 1 110 ? -1.894 -6.744 -17.811 1.00 84.62 110 LYS A C 1
ATOM 851 O O . LYS A 1 110 ? -2.068 -6.792 -19.025 1.00 84.62 110 LYS A O 1
ATOM 856 N N . SER A 1 111 ? -1.403 -5.664 -17.196 1.00 82.44 111 SER A N 1
ATOM 857 C CA . SER A 1 111 ? -0.942 -4.487 -17.938 1.00 82.44 111 SER A CA 1
ATOM 858 C C . SER A 1 111 ? 0.425 -4.662 -18.577 1.00 82.44 111 SER A C 1
ATOM 860 O O . SER A 1 111 ? 1.275 -5.445 -18.142 1.00 82.44 111 SER A O 1
ATOM 862 N N . GLU A 1 112 ? 0.640 -3.865 -19.619 1.00 82.94 112 GLU A N 1
ATOM 863 C CA . GLU A 1 112 ? 1.952 -3.649 -20.200 1.00 82.94 112 GLU A CA 1
ATOM 864 C C . GLU A 1 112 ? 2.769 -2.624 -19.400 1.00 82.94 112 GLU A C 1
ATOM 866 O O . GLU A 1 112 ? 2.245 -1.725 -18.743 1.00 82.94 112 GLU A O 1
ATOM 871 N N . GLY A 1 113 ? 4.094 -2.694 -19.540 1.00 83.06 113 GLY A N 1
ATOM 872 C CA . GLY A 1 113 ? 5.007 -1.693 -18.978 1.00 83.06 113 GLY A CA 1
ATOM 873 C C . GLY A 1 113 ? 5.792 -2.155 -17.756 1.00 83.06 113 GLY A C 1
ATOM 874 O O . GLY A 1 113 ? 6.532 -1.359 -17.184 1.00 83.06 113 GLY A O 1
ATOM 875 N N . VAL A 1 114 ? 5.709 -3.439 -17.399 1.00 88.81 114 VAL A N 1
ATOM 876 C CA . VAL A 1 114 ? 6.594 -4.019 -16.388 1.00 88.81 114 VAL A CA 1
ATOM 877 C C . VAL A 1 114 ? 8.052 -3.880 -16.823 1.00 88.81 114 VAL A C 1
ATOM 879 O O . VAL A 1 114 ? 8.468 -4.297 -17.904 1.00 88.81 114 VAL A O 1
ATOM 882 N N . VAL A 1 115 ? 8.835 -3.262 -15.949 1.00 91.88 115 VAL A N 1
ATOM 883 C CA . VAL A 1 115 ? 10.246 -2.940 -16.155 1.00 91.88 115 VAL A CA 1
ATOM 884 C C . VAL A 1 115 ? 11.105 -4.124 -15.718 1.00 91.88 115 VAL A C 1
ATOM 886 O O . VAL A 1 115 ? 10.760 -4.809 -14.762 1.00 91.88 115 VAL A O 1
ATOM 889 N N . ASP A 1 116 ? 12.253 -4.372 -16.347 1.00 90.44 116 ASP A N 1
ATOM 890 C CA . ASP A 1 116 ? 13.212 -5.374 -15.854 1.00 90.44 116 ASP A CA 1
ATOM 891 C C . ASP A 1 116 ? 13.620 -5.083 -14.395 1.00 90.44 116 ASP A C 1
ATOM 893 O O . ASP A 1 116 ? 13.946 -3.950 -14.043 1.00 90.44 116 ASP A O 1
ATOM 897 N N . ARG A 1 117 ? 13.634 -6.114 -13.541 1.00 88.94 117 ARG A N 1
ATOM 898 C CA . ARG A 1 117 ? 14.012 -6.029 -12.123 1.00 88.94 117 ARG A CA 1
ATOM 899 C C . ARG A 1 117 ? 15.374 -5.365 -11.908 1.00 88.94 117 ARG A C 1
ATOM 901 O O . ARG A 1 117 ? 15.538 -4.673 -10.904 1.00 88.94 117 ARG A O 1
ATOM 908 N N . SER A 1 118 ? 16.318 -5.545 -12.835 1.00 91.25 118 SER A N 1
ATOM 909 C CA . SER A 1 118 ? 17.652 -4.922 -12.777 1.00 91.25 118 SER A CA 1
ATOM 910 C C . SER A 1 118 ? 17.620 -3.388 -12.838 1.00 91.25 118 SER A C 1
ATOM 912 O O . SER A 1 118 ? 18.549 -2.734 -12.372 1.00 91.25 118 SER A O 1
ATOM 914 N N . LYS A 1 119 ? 16.537 -2.815 -13.372 1.00 93.38 119 LYS A N 1
ATOM 915 C CA . LYS A 1 119 ? 16.343 -1.374 -13.551 1.00 93.38 119 LYS A CA 1
ATOM 916 C C . LYS A 1 119 ? 15.390 -0.752 -12.532 1.00 93.38 119 LYS A C 1
ATOM 918 O O . LYS A 1 119 ? 15.079 0.429 -12.633 1.00 93.38 119 LYS A O 1
ATOM 923 N N . ARG A 1 120 ? 14.862 -1.534 -11.591 1.00 92.69 120 ARG A N 1
ATOM 924 C CA . ARG A 1 120 ? 13.939 -1.045 -10.558 1.00 92.69 120 ARG A CA 1
ATOM 925 C C . ARG A 1 120 ? 14.721 -0.541 -9.349 1.00 92.69 120 ARG A C 1
ATOM 927 O O . ARG A 1 120 ? 15.862 -0.953 -9.124 1.00 92.69 120 ARG A O 1
ATOM 934 N N . LEU A 1 121 ? 14.075 0.292 -8.533 1.00 89.56 121 LEU A N 1
ATOM 935 C CA . LEU A 1 121 ? 14.581 0.623 -7.201 1.00 89.56 121 LEU A CA 1
ATOM 936 C C . LEU A 1 121 ? 14.761 -0.673 -6.392 1.00 89.56 121 LEU A C 1
ATOM 938 O O . LEU A 1 121 ? 13.831 -1.475 -6.294 1.00 89.56 121 LEU A O 1
ATOM 942 N N . GLN A 1 122 ? 15.954 -0.888 -5.838 1.00 86.19 122 GLN A N 1
ATOM 943 C CA . GLN A 1 122 ? 16.231 -2.068 -5.021 1.00 86.19 122 GLN A CA 1
ATOM 944 C C . GLN A 1 122 ? 15.735 -1.846 -3.593 1.00 86.19 122 GLN A C 1
ATOM 946 O O . GLN A 1 122 ? 15.930 -0.776 -3.018 1.00 86.19 122 GLN A O 1
ATOM 951 N N . PHE A 1 123 ? 15.093 -2.866 -3.025 1.00 82.69 123 PHE A N 1
ATOM 952 C CA . PHE A 1 123 ? 14.672 -2.836 -1.629 1.00 82.69 123 PHE A CA 1
ATOM 953 C C . PHE A 1 123 ? 15.840 -3.198 -0.717 1.00 82.69 123 PHE A C 1
ATOM 955 O O . PHE A 1 123 ? 16.518 -4.202 -0.943 1.00 82.69 123 PHE A O 1
ATOM 962 N N . ASP A 1 124 ? 16.023 -2.412 0.336 1.00 79.06 124 ASP A N 1
ATOM 963 C CA . ASP A 1 124 ? 16.923 -2.741 1.430 1.00 79.06 124 ASP A CA 1
ATOM 964 C C . ASP A 1 124 ? 16.136 -3.516 2.491 1.00 79.06 124 ASP A C 1
ATOM 966 O O . ASP A 1 124 ? 15.429 -2.957 3.332 1.00 79.06 124 ASP A O 1
ATOM 970 N N . VAL A 1 125 ? 16.203 -4.842 2.389 1.00 66.12 125 VAL A N 1
ATOM 971 C CA . VAL A 1 125 ? 15.462 -5.754 3.271 1.00 66.12 125 VAL A CA 1
ATOM 972 C C . VAL A 1 125 ? 16.118 -5.857 4.656 1.00 66.12 125 VAL A C 1
ATOM 974 O O . VAL A 1 125 ? 15.450 -6.243 5.616 1.00 66.12 125 VAL A O 1
ATOM 977 N N . ASP A 1 126 ? 17.397 -5.482 4.768 1.00 64.94 126 ASP A N 1
ATOM 978 C CA . ASP A 1 126 ? 18.208 -5.622 5.980 1.00 64.94 126 ASP A CA 1
ATOM 979 C C . 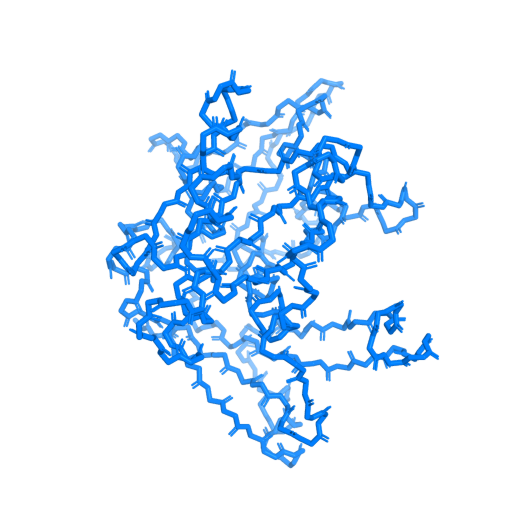ASP A 1 126 ? 18.234 -4.338 6.820 1.00 64.94 126 ASP A C 1
ATOM 981 O O . ASP A 1 126 ? 18.440 -4.407 8.034 1.00 64.94 126 ASP A O 1
ATOM 985 N N . ALA A 1 127 ? 17.946 -3.177 6.219 1.00 65.56 127 ALA A N 1
ATOM 986 C CA . ALA A 1 127 ? 17.829 -1.908 6.937 1.00 65.56 127 ALA A CA 1
ATOM 987 C C . ALA A 1 127 ? 16.749 -1.920 8.029 1.00 65.56 127 ALA A C 1
ATOM 989 O O . ALA A 1 127 ? 16.813 -1.113 8.945 1.00 65.56 127 ALA A O 1
ATOM 990 N N . GLY A 1 128 ? 15.783 -2.841 7.993 1.00 69.00 128 GLY A N 1
ATOM 991 C CA . GLY A 1 128 ? 14.670 -2.863 8.940 1.00 69.00 128 GLY A CA 1
ATOM 992 C C . GLY A 1 128 ? 13.583 -1.831 8.612 1.00 69.00 128 GLY A C 1
ATOM 993 O O . GLY A 1 128 ? 13.751 -0.923 7.801 1.00 69.00 128 GLY A O 1
ATOM 994 N N . VAL A 1 129 ? 12.407 -2.000 9.224 1.00 80.38 129 VAL A N 1
ATOM 995 C CA . VAL A 1 129 ? 11.212 -1.195 8.916 1.00 80.38 129 VAL A CA 1
ATOM 996 C C . VAL A 1 129 ? 11.045 -0.084 9.952 1.00 80.38 129 VAL A C 1
ATOM 998 O O . VAL A 1 129 ? 10.377 -0.283 10.969 1.00 80.38 129 VAL A O 1
ATOM 1001 N N . PHE A 1 130 ? 11.634 1.082 9.682 1.00 86.69 130 PHE A N 1
ATOM 1002 C CA . PHE A 1 130 ? 11.536 2.276 10.540 1.00 86.69 130 PHE A CA 1
ATOM 1003 C C . PHE A 1 130 ? 10.395 3.225 10.165 1.00 86.69 130 PHE A C 1
ATOM 1005 O O . PHE A 1 130 ? 10.033 4.094 10.953 1.00 86.69 130 PHE A O 1
ATOM 1012 N N . VAL A 1 131 ? 9.797 3.033 8.988 1.00 92.50 131 VAL A N 1
ATOM 1013 C CA . VAL A 1 131 ? 8.713 3.868 8.461 1.00 92.50 131 VAL A CA 1
ATOM 1014 C C . VAL A 1 131 ? 7.542 2.984 8.068 1.00 92.50 131 VAL A C 1
ATOM 1016 O O . VAL A 1 131 ? 7.727 1.924 7.461 1.00 92.50 131 VAL A O 1
ATOM 1019 N N . LYS A 1 132 ? 6.321 3.393 8.415 1.00 94.31 132 LYS A N 1
ATOM 1020 C CA . LYS A 1 132 ? 5.102 2.646 8.090 1.00 94.31 132 LYS A CA 1
ATOM 1021 C C . LYS A 1 132 ? 3.956 3.568 7.705 1.00 94.31 132 LYS A C 1
ATOM 1023 O O . LYS A 1 132 ? 3.827 4.669 8.224 1.00 94.31 132 LYS A O 1
ATOM 1028 N N . GLN A 1 133 ? 3.062 3.063 6.861 1.00 96.00 133 GLN A N 1
ATOM 1029 C CA . GLN A 1 133 ? 1.727 3.642 6.717 1.00 96.00 133 GLN A CA 1
ATOM 1030 C C . GLN A 1 133 ? 0.798 3.118 7.817 1.00 96.00 133 GLN A C 1
ATOM 1032 O O . GLN A 1 133 ? 0.725 1.907 8.066 1.00 96.00 133 GLN A O 1
ATOM 1037 N N . GLY A 1 134 ? 0.073 4.031 8.461 1.00 95.81 134 GLY A N 1
ATOM 1038 C CA . GLY A 1 134 ? -0.982 3.718 9.415 1.00 95.81 134 GLY A CA 1
ATOM 1039 C C . GLY A 1 134 ? -2.335 3.598 8.724 1.00 95.81 134 GLY A C 1
ATOM 1040 O O . GLY A 1 134 ? -2.727 4.477 7.964 1.00 95.81 134 GLY A O 1
ATOM 1041 N N . PHE A 1 135 ? -3.059 2.521 9.013 1.00 97.19 135 PHE A N 1
ATOM 1042 C CA . PHE A 1 135 ? -4.429 2.294 8.570 1.00 97.19 135 PHE A CA 1
ATOM 1043 C C . PHE A 1 135 ? -5.307 2.221 9.810 1.00 97.19 135 PHE A C 1
ATOM 1045 O O . PHE A 1 135 ? -5.133 1.344 10.662 1.00 97.19 135 PHE A O 1
ATOM 1052 N N . PHE A 1 136 ? -6.264 3.129 9.897 1.00 95.75 136 PHE A N 1
ATOM 1053 C CA . PHE A 1 136 ? -7.176 3.238 11.020 1.00 95.75 136 PHE A CA 1
ATOM 1054 C C . PHE A 1 136 ? -8.580 2.906 10.537 1.00 95.75 136 PHE A C 1
ATOM 1056 O O . PHE A 1 136 ? -9.121 3.584 9.665 1.00 95.75 136 PHE A O 1
ATOM 1063 N N . VAL A 1 137 ? -9.166 1.856 11.109 1.00 95.88 137 VAL A N 1
ATOM 1064 C CA . VAL A 1 137 ? -10.495 1.349 10.755 1.00 95.88 137 VAL A CA 1
ATOM 1065 C C . VAL A 1 137 ? -11.502 1.719 11.839 1.00 95.88 137 VAL A C 1
ATOM 1067 O O . VAL A 1 137 ? -11.371 1.339 13.011 1.00 95.88 137 VAL A O 1
ATOM 1070 N N . ASN A 1 138 ? -12.556 2.419 11.443 1.00 94.88 138 ASN A N 1
ATOM 1071 C CA . ASN A 1 138 ? -13.691 2.714 12.296 1.00 94.88 138 ASN A CA 1
ATOM 1072 C C . ASN A 1 138 ? -14.734 1.597 12.205 1.00 94.88 138 ASN A C 1
ATOM 1074 O O . ASN A 1 138 ? -15.632 1.605 11.366 1.00 94.88 138 ASN A O 1
ATOM 1078 N N . ARG A 1 139 ? -14.657 0.653 13.137 1.00 92.12 139 ARG A N 1
ATOM 1079 C CA . ARG A 1 139 ? -15.571 -0.494 13.216 1.00 92.12 139 ARG A CA 1
ATOM 1080 C C . ARG A 1 139 ? -16.952 -0.132 13.766 1.00 92.12 139 ARG A C 1
ATOM 1082 O O . ARG A 1 139 ? -17.777 -1.026 13.925 1.00 92.12 139 ARG A O 1
ATOM 1089 N N . ALA A 1 140 ? -17.182 1.130 14.142 1.00 91.31 140 ALA A N 1
ATOM 1090 C CA . ALA A 1 140 ? -18.513 1.614 14.496 1.00 91.31 140 ALA A CA 1
ATOM 1091 C C . ALA A 1 140 ? -19.349 1.943 13.248 1.00 91.31 140 ALA A C 1
ATOM 1093 O O . ALA A 1 140 ? -20.576 1.920 13.326 1.00 91.31 140 ALA A O 1
ATOM 1094 N N . LYS A 1 141 ? -18.704 2.220 12.104 1.00 92.19 141 LYS A N 1
ATOM 1095 C CA . LYS A 1 141 ? -19.389 2.431 10.825 1.00 92.19 141 LYS A CA 1
ATOM 1096 C C . LYS A 1 141 ? -19.592 1.087 10.106 1.00 92.19 141 LYS A C 1
ATOM 1098 O O . LYS A 1 141 ? -18.663 0.277 10.057 1.00 92.19 141 LYS A O 1
ATOM 1103 N N . PRO A 1 142 ? -20.790 0.822 9.554 1.00 88.38 142 PRO A N 1
ATOM 1104 C CA . PRO A 1 142 ? -21.072 -0.428 8.859 1.00 88.38 142 PRO A CA 1
ATOM 1105 C C . PRO A 1 142 ? -20.281 -0.486 7.549 1.00 88.38 142 PRO A C 1
ATOM 1107 O O . PRO A 1 142 ? -20.532 0.287 6.628 1.00 88.38 142 PRO A O 1
ATOM 1110 N N . THR A 1 143 ? -19.322 -1.404 7.472 1.00 91.94 143 THR A N 1
ATOM 1111 C CA . THR A 1 143 ? -18.516 -1.670 6.275 1.00 91.94 143 THR A CA 1
ATOM 1112 C C . THR A 1 143 ? -18.204 -3.159 6.180 1.00 91.94 143 THR A C 1
ATOM 1114 O O . THR A 1 143 ? -18.165 -3.861 7.189 1.00 91.94 143 THR A O 1
ATOM 1117 N N . THR A 1 144 ? -18.020 -3.653 4.958 1.00 92.12 144 THR A N 1
ATOM 1118 C CA . THR A 1 144 ? -17.578 -5.030 4.700 1.00 92.12 144 THR A CA 1
ATOM 1119 C C . THR A 1 144 ? -16.056 -5.093 4.650 1.00 92.12 144 THR A C 1
ATOM 1121 O O . THR A 1 144 ? -15.435 -4.153 4.148 1.00 92.12 144 THR A O 1
ATOM 1124 N N . ASP A 1 145 ? -15.465 -6.221 5.039 1.00 90.81 145 ASP A N 1
ATOM 1125 C CA . ASP A 1 145 ? -14.015 -6.420 4.938 1.00 90.81 145 ASP A CA 1
ATOM 1126 C C . ASP A 1 145 ? -13.502 -6.295 3.497 1.00 90.81 145 ASP A C 1
ATOM 1128 O O . ASP A 1 145 ? -12.495 -5.628 3.284 1.00 90.81 145 ASP A O 1
ATOM 1132 N N . SER A 1 146 ? -14.223 -6.804 2.491 1.00 91.44 146 SER A N 1
ATOM 1133 C CA . SER A 1 146 ? -13.832 -6.649 1.079 1.00 91.44 146 SER A CA 1
ATOM 1134 C C . SER A 1 146 ? -13.711 -5.179 0.666 1.00 91.44 146 SER A C 1
ATOM 1136 O O . SER A 1 146 ? -12.713 -4.782 0.070 1.00 91.44 146 SER A O 1
ATOM 1138 N N . ALA A 1 147 ? -14.680 -4.342 1.051 1.00 94.44 147 ALA A N 1
ATOM 1139 C CA . ALA A 1 147 ? -14.605 -2.902 0.814 1.00 94.44 147 ALA A CA 1
ATOM 1140 C C . ALA A 1 147 ? -13.406 -2.263 1.537 1.00 94.44 147 ALA A C 1
ATOM 1142 O O . ALA A 1 147 ? -12.705 -1.450 0.942 1.00 94.44 147 ALA A O 1
ATOM 1143 N N . LEU A 1 148 ? -13.128 -2.643 2.790 1.00 95.88 148 LEU A N 1
ATOM 1144 C CA . LEU A 1 148 ? -11.958 -2.148 3.526 1.00 95.88 148 LEU A CA 1
ATOM 1145 C C . LEU A 1 148 ? -10.635 -2.566 2.868 1.00 95.88 148 LEU A C 1
ATOM 1147 O O . LEU A 1 148 ? -9.704 -1.765 2.836 1.00 95.88 148 LEU A O 1
ATOM 1151 N N . ILE A 1 149 ? -10.552 -3.783 2.325 1.00 96.12 149 ILE A N 1
ATOM 1152 C CA . ILE A 1 149 ? -9.374 -4.293 1.612 1.00 96.12 149 ILE A CA 1
ATOM 1153 C C . ILE A 1 149 ? -9.144 -3.494 0.329 1.00 96.12 149 ILE A C 1
ATOM 1155 O O . ILE A 1 149 ? -8.059 -2.942 0.147 1.00 96.12 149 ILE A O 1
ATOM 1159 N N . VAL A 1 150 ? -10.170 -3.374 -0.521 1.00 95.56 150 VAL A N 1
ATOM 1160 C CA . VAL A 1 150 ? -10.088 -2.644 -1.796 1.00 95.56 150 VAL A CA 1
ATOM 1161 C C . VAL A 1 150 ? -9.760 -1.171 -1.561 1.00 95.56 150 VAL A C 1
ATOM 1163 O O . VAL A 1 150 ? -8.800 -0.650 -2.131 1.00 95.56 150 VAL A O 1
ATOM 1166 N N . HIS A 1 151 ? -10.499 -0.501 -0.671 1.00 96.69 151 HIS A N 1
ATOM 1167 C CA . HIS A 1 151 ? -10.237 0.902 -0.358 1.00 96.69 151 HIS A CA 1
ATOM 1168 C C . HIS A 1 151 ? -8.885 1.094 0.324 1.00 96.69 151 HIS A C 1
ATOM 1170 O O . HIS A 1 151 ? -8.180 2.037 -0.012 1.00 96.69 151 HIS A O 1
ATOM 1176 N N . GLY A 1 152 ? -8.483 0.217 1.245 1.00 97.00 152 GLY A N 1
ATOM 1177 C CA . GLY A 1 152 ? -7.175 0.301 1.891 1.00 97.00 152 GLY A CA 1
ATOM 1178 C C . GLY A 1 152 ? -6.033 0.207 0.891 1.00 97.00 152 GLY A C 1
ATOM 1179 O O . GLY A 1 152 ? -5.148 1.063 0.901 1.00 97.00 152 GLY A O 1
ATOM 1180 N N . ALA A 1 153 ? -6.081 -0.773 -0.011 1.00 96.12 153 ALA A N 1
ATOM 1181 C CA . ALA A 1 153 ? -5.089 -0.905 -1.068 1.00 96.12 153 ALA A CA 1
ATOM 1182 C C . ALA A 1 153 ? -5.063 0.334 -1.976 1.00 96.12 153 ALA A C 1
ATOM 1184 O O . ALA A 1 153 ? -4.003 0.936 -2.157 1.00 96.12 153 ALA A O 1
ATOM 1185 N N . ALA A 1 154 ? -6.224 0.775 -2.468 1.00 96.19 154 ALA A N 1
ATOM 1186 C CA . ALA A 1 154 ? -6.318 1.926 -3.360 1.00 96.19 154 ALA A CA 1
ATOM 1187 C C . ALA A 1 154 ? -5.833 3.232 -2.706 1.00 96.19 154 ALA A C 1
ATOM 1189 O O . ALA A 1 154 ? -5.067 3.981 -3.310 1.00 96.19 154 ALA A O 1
ATOM 1190 N N . LEU A 1 155 ? -6.226 3.494 -1.454 1.00 97.00 155 LEU A N 1
ATOM 1191 C CA . LEU A 1 155 ? -5.790 4.675 -0.705 1.00 97.00 155 LEU A CA 1
ATOM 1192 C C . LEU A 1 155 ? -4.280 4.662 -0.455 1.00 97.00 155 LEU A C 1
ATOM 1194 O O . LEU A 1 155 ? -3.630 5.690 -0.637 1.00 97.00 155 LEU A O 1
ATOM 1198 N N . SER A 1 156 ? -3.723 3.505 -0.087 1.00 96.94 156 SER A N 1
ATOM 1199 C CA . SER A 1 156 ? -2.282 3.314 0.114 1.00 96.94 156 SER A CA 1
ATOM 1200 C C . SER A 1 156 ? -1.485 3.649 -1.143 1.00 96.94 156 SER A C 1
ATOM 1202 O O . SER A 1 156 ? -0.533 4.427 -1.069 1.00 96.94 156 SER A O 1
ATOM 1204 N N . LEU A 1 157 ? -1.912 3.131 -2.300 1.00 95.06 157 LEU A N 1
ATOM 1205 C CA . LEU A 1 157 ? -1.284 3.436 -3.583 1.00 95.06 157 LEU A CA 1
ATOM 1206 C C . LEU A 1 157 ? -1.471 4.911 -3.974 1.00 95.06 157 LEU A C 1
ATOM 1208 O O . LEU A 1 157 ? -0.524 5.538 -4.445 1.00 95.06 157 LEU A O 1
ATOM 1212 N N . SER A 1 158 ? -2.649 5.492 -3.717 1.00 94.06 158 SER A N 1
ATOM 1213 C CA . SER A 1 158 ? -2.946 6.894 -4.053 1.00 94.06 158 SER A CA 1
ATOM 1214 C C . SER A 1 158 ? -2.010 7.904 -3.379 1.00 94.06 158 SER A C 1
ATOM 1216 O O . SER A 1 158 ? -1.849 9.019 -3.871 1.00 94.06 158 SER A O 1
ATOM 1218 N N . MET A 1 159 ? -1.378 7.524 -2.262 1.00 92.88 159 MET A N 1
ATOM 1219 C CA . MET A 1 159 ? -0.346 8.339 -1.616 1.00 92.88 159 MET A CA 1
ATOM 1220 C C . MET A 1 159 ? 0.898 8.490 -2.478 1.00 92.88 159 MET A C 1
ATOM 1222 O O . MET A 1 159 ? 1.511 9.550 -2.486 1.00 92.88 159 MET A O 1
ATOM 1226 N N . ILE A 1 160 ? 1.271 7.430 -3.193 1.00 92.12 160 ILE A N 1
ATOM 1227 C CA . ILE A 1 160 ? 2.443 7.422 -4.064 1.00 92.12 160 ILE A CA 1
ATOM 1228 C C . ILE A 1 160 ? 2.086 8.092 -5.388 1.00 92.12 160 ILE A C 1
ATOM 1230 O O . ILE A 1 160 ? 2.815 8.958 -5.863 1.00 92.12 160 ILE A O 1
ATOM 1234 N N . THR A 1 161 ? 0.946 7.725 -5.980 1.00 91.81 161 THR A N 1
ATOM 1235 C CA . THR A 1 161 ? 0.587 8.201 -7.322 1.00 91.81 161 THR A CA 1
ATOM 1236 C C . THR A 1 161 ? 0.253 9.689 -7.353 1.00 91.81 161 THR A C 1
ATOM 1238 O O . THR A 1 161 ? 0.481 10.339 -8.367 1.00 91.81 161 THR A O 1
ATOM 1241 N N . ALA A 1 162 ? -0.178 10.269 -6.228 1.00 90.75 162 ALA A N 1
ATOM 1242 C CA . ALA A 1 162 ? -0.360 11.714 -6.093 1.00 90.75 162 ALA A CA 1
ATOM 1243 C C . ALA A 1 162 ? 0.947 12.528 -6.203 1.00 90.75 162 ALA A C 1
ATOM 1245 O O . ALA A 1 162 ? 0.880 13.740 -6.388 1.00 90.75 162 ALA A O 1
ATOM 1246 N N . LEU A 1 163 ? 2.115 11.886 -6.081 1.00 92.25 163 LEU A N 1
ATOM 1247 C CA . LEU A 1 163 ? 3.429 12.526 -6.205 1.00 92.25 163 LEU A CA 1
ATOM 1248 C C . LEU A 1 163 ? 4.000 12.451 -7.632 1.00 92.25 163 LEU A C 1
ATOM 1250 O O . LEU A 1 163 ? 5.086 12.974 -7.880 1.00 92.25 163 LEU A O 1
ATOM 1254 N N . ILE A 1 164 ? 3.302 11.789 -8.561 1.00 93.00 164 ILE A N 1
ATOM 1255 C CA . ILE A 1 164 ? 3.749 11.645 -9.948 1.00 93.00 164 ILE A CA 1
ATOM 1256 C C . ILE A 1 164 ? 3.581 12.984 -10.679 1.00 93.00 164 ILE A C 1
ATOM 1258 O O . ILE A 1 164 ? 2.497 13.568 -10.716 1.00 93.00 164 ILE A O 1
ATOM 1262 N N . GLY A 1 165 ? 4.668 13.464 -11.275 1.00 90.06 165 GLY A N 1
ATOM 1263 C CA . GLY A 1 165 ? 4.696 14.651 -12.117 1.00 90.06 165 GLY A CA 1
ATOM 1264 C C . GLY A 1 165 ? 3.975 14.456 -13.453 1.00 90.06 165 GLY A C 1
ATOM 1265 O O . GLY A 1 165 ? 3.683 13.344 -13.891 1.00 90.06 165 GLY A O 1
ATOM 1266 N N . VAL A 1 166 ? 3.721 15.566 -14.150 1.00 86.88 166 VAL A N 1
ATOM 1267 C CA . VAL A 1 166 ? 3.024 15.583 -15.454 1.00 86.88 166 VAL A CA 1
ATOM 1268 C C . VAL A 1 166 ? 3.750 14.750 -16.523 1.00 86.88 166 VAL A C 1
ATOM 1270 O O . VAL A 1 166 ? 3.128 14.242 -17.451 1.00 86.88 166 VAL A O 1
ATOM 1273 N N . ASP A 1 167 ? 5.060 14.571 -16.384 1.00 90.06 167 ASP A N 1
ATOM 1274 C CA . ASP A 1 167 ? 5.914 13.769 -17.263 1.00 90.06 167 ASP A CA 1
ATOM 1275 C C . ASP A 1 167 ? 5.986 12.280 -16.872 1.00 90.06 167 ASP A C 1
ATOM 1277 O O . ASP A 1 167 ? 6.813 11.538 -17.404 1.00 90.06 167 ASP A O 1
ATOM 1281 N N . SER A 1 168 ? 5.105 11.824 -15.973 1.00 92.69 168 SER A N 1
ATOM 1282 C CA . SER A 1 168 ? 5.095 10.460 -15.423 1.00 92.69 168 SER A CA 1
ATOM 1283 C C . SER A 1 168 ? 6.373 10.100 -14.659 1.00 92.69 168 SER A C 1
ATOM 1285 O O . SER A 1 168 ? 6.762 8.931 -14.602 1.00 92.69 168 SER A O 1
ATOM 1287 N N . THR A 1 169 ? 7.037 11.094 -14.065 1.00 95.06 169 THR A N 1
ATOM 1288 C CA . THR A 1 169 ? 8.176 10.871 -13.172 1.00 95.06 169 THR A CA 1
ATOM 1289 C C . THR A 1 169 ? 7.787 11.037 -11.709 1.00 95.06 169 THR A C 1
ATOM 1291 O O . THR A 1 169 ? 6.913 11.824 -11.356 1.00 95.06 169 THR A O 1
ATOM 1294 N N . LEU A 1 170 ? 8.438 10.271 -10.842 1.00 95.00 170 LEU A N 1
ATOM 1295 C CA . LEU A 1 170 ? 8.339 10.362 -9.394 1.00 95.00 170 LEU A CA 1
ATOM 1296 C C . LEU A 1 170 ? 9.738 10.638 -8.843 1.00 95.00 170 LEU A C 1
ATOM 1298 O O . LEU A 1 170 ? 10.604 9.763 -8.879 1.00 95.00 170 LEU A O 1
ATOM 1302 N N . THR A 1 171 ? 9.951 11.846 -8.328 1.00 95.75 171 THR A N 1
ATOM 1303 C CA . THR A 1 171 ? 11.225 12.253 -7.723 1.00 95.75 171 THR A CA 1
ATOM 1304 C C . THR A 1 171 ? 11.091 12.265 -6.211 1.00 95.75 171 THR A C 1
ATOM 1306 O O . THR A 1 171 ? 10.254 12.979 -5.661 1.00 95.75 171 THR A O 1
ATOM 1309 N N . LEU A 1 172 ? 11.928 11.484 -5.534 1.00 95.56 172 LEU A N 1
ATOM 1310 C CA . LEU A 1 172 ? 11.887 11.304 -4.088 1.00 95.56 172 LEU A CA 1
ATOM 1311 C C . LEU A 1 172 ? 13.212 11.721 -3.469 1.00 95.56 172 LEU A C 1
ATOM 1313 O O . LEU A 1 172 ? 14.278 11.318 -3.931 1.00 95.56 172 LEU A O 1
ATOM 1317 N N . ASP A 1 173 ? 13.129 12.487 -2.389 1.00 96.00 173 ASP A N 1
ATOM 1318 C CA . ASP A 1 173 ? 14.269 12.755 -1.521 1.00 96.00 173 ASP A CA 1
ATOM 1319 C C . ASP A 1 173 ? 14.577 11.504 -0.685 1.00 96.00 173 ASP A C 1
ATOM 1321 O O . ASP A 1 173 ? 13.674 10.937 -0.063 1.00 96.00 173 ASP A O 1
ATOM 1325 N N . LYS A 1 174 ? 15.838 11.069 -0.657 1.00 93.69 174 LYS A N 1
ATOM 1326 C CA . LYS A 1 174 ? 16.303 9.894 0.092 1.00 93.69 174 LYS A CA 1
ATOM 1327 C C . LYS A 1 174 ? 16.126 10.049 1.605 1.00 93.69 174 LYS A C 1
ATOM 1329 O O . LYS A 1 174 ? 16.027 9.053 2.320 1.00 93.69 174 LYS A O 1
ATOM 1334 N N . SER A 1 175 ? 16.042 11.282 2.104 1.00 93.12 175 SER A N 1
ATOM 1335 C CA . SER A 1 175 ? 15.723 11.581 3.502 1.00 93.12 175 SER A CA 1
ATOM 1336 C C . SER A 1 175 ? 14.223 11.512 3.818 1.00 93.12 175 SER A C 1
ATOM 1338 O O . SER A 1 175 ? 13.867 11.423 4.996 1.00 93.12 175 SER A O 1
ATOM 1340 N N . SER A 1 176 ? 13.350 11.501 2.801 1.00 94.25 176 SER A N 1
ATOM 1341 C CA . SER A 1 176 ? 11.895 11.476 2.987 1.00 94.25 176 SER A CA 1
ATOM 1342 C C . SER A 1 176 ? 11.383 10.132 3.506 1.00 94.25 176 SER A C 1
ATOM 1344 O O . SER A 1 176 ? 11.880 9.061 3.152 1.00 94.25 176 SER A O 1
ATOM 1346 N N . GLU A 1 177 ? 10.309 10.186 4.292 1.00 94.75 177 GLU A N 1
ATOM 1347 C CA . GLU A 1 177 ? 9.609 8.993 4.778 1.00 94.75 177 GLU A CA 1
ATOM 1348 C C . GLU A 1 177 ? 9.019 8.168 3.622 1.00 94.75 177 GLU A C 1
ATOM 1350 O O . GLU A 1 177 ? 9.037 6.940 3.666 1.00 94.75 177 GLU A O 1
ATOM 1355 N N . MET A 1 178 ? 8.580 8.817 2.536 1.00 94.81 178 MET A N 1
ATOM 1356 C CA . MET A 1 178 ? 8.099 8.123 1.337 1.00 94.81 178 MET A CA 1
ATOM 1357 C C . MET A 1 178 ? 9.195 7.271 0.688 1.00 94.81 178 MET A C 1
ATOM 1359 O O . MET A 1 178 ? 8.958 6.098 0.405 1.00 94.81 178 MET A O 1
ATOM 1363 N N . TYR A 1 179 ? 10.400 7.820 0.491 1.00 93.81 179 TYR A N 1
ATOM 1364 C CA . TYR A 1 179 ? 11.523 7.048 -0.048 1.00 93.81 179 TYR A CA 1
ATOM 1365 C C . TYR A 1 179 ? 11.869 5.868 0.855 1.00 93.81 179 TYR A C 1
ATOM 1367 O O . TYR A 1 179 ? 11.925 4.736 0.378 1.00 93.81 179 TYR A O 1
ATOM 1375 N N . LYS A 1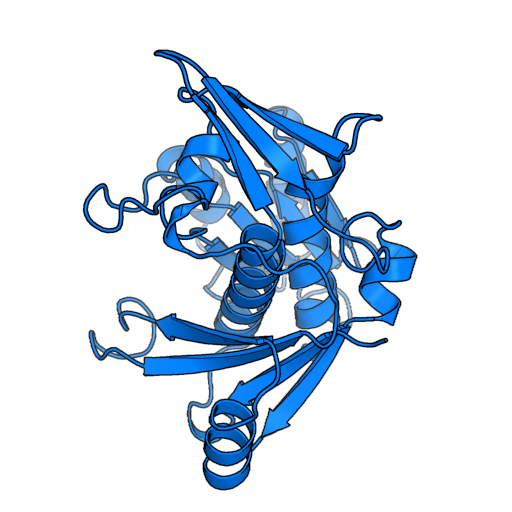 180 ? 12.061 6.123 2.156 1.00 92.56 180 LYS A N 1
ATOM 1376 C CA . LYS A 1 180 ? 12.403 5.085 3.139 1.00 92.56 180 LYS A CA 1
ATOM 1377 C C . LYS A 1 180 ? 11.359 3.977 3.162 1.00 92.56 180 LYS A C 1
ATOM 1379 O O . LYS A 1 180 ? 11.704 2.806 3.249 1.00 92.56 180 LYS A O 1
ATOM 1384 N N . TRP A 1 181 ? 10.078 4.319 3.071 1.00 92.94 181 TRP A N 1
ATOM 1385 C CA . TRP A 1 181 ? 8.994 3.343 3.055 1.00 92.94 181 TRP A CA 1
ATOM 1386 C C . TRP A 1 181 ? 8.963 2.497 1.779 1.00 92.94 181 TRP A C 1
ATOM 1388 O O . TRP A 1 181 ? 8.784 1.279 1.859 1.00 92.94 181 TRP A O 1
ATOM 1398 N N . LEU A 1 182 ? 9.173 3.118 0.614 1.00 91.12 182 LEU A N 1
ATOM 1399 C CA . LEU A 1 182 ? 9.268 2.405 -0.660 1.00 91.12 182 LEU A CA 1
ATOM 1400 C C . LEU A 1 182 ? 10.498 1.494 -0.702 1.00 91.12 182 LEU A C 1
ATOM 1402 O O . LEU A 1 182 ? 10.397 0.381 -1.202 1.00 91.12 182 LEU A O 1
ATOM 1406 N N . SER A 1 183 ? 11.635 1.918 -0.145 1.00 88.19 183 SER A N 1
ATOM 1407 C CA . SER A 1 183 ? 12.863 1.117 -0.119 1.00 88.19 183 SER A CA 1
ATOM 1408 C C . SER A 1 183 ? 12.893 0.046 0.983 1.00 88.19 183 SER A C 1
ATOM 1410 O O . SER A 1 183 ? 13.641 -0.916 0.841 1.00 88.19 183 SER A O 1
ATOM 1412 N N . SER A 1 184 ? 12.046 0.134 2.020 1.00 83.62 184 SER A N 1
ATOM 1413 C CA . SER A 1 184 ? 11.980 -0.812 3.160 1.00 83.62 184 SER A CA 1
ATOM 1414 C C . SER A 1 184 ? 10.761 -1.754 3.139 1.00 83.62 184 SER A C 1
ATOM 1416 O O . SER A 1 184 ? 10.180 -2.087 4.176 1.00 83.62 184 SER A O 1
ATOM 1418 N N . ALA A 1 185 ? 10.363 -2.217 1.949 1.00 78.25 185 ALA A N 1
ATOM 1419 C CA . ALA A 1 185 ? 9.307 -3.221 1.754 1.00 78.25 185 ALA A CA 1
ATOM 1420 C C . ALA A 1 185 ? 7.896 -2.797 2.223 1.00 78.25 185 ALA A C 1
ATOM 1422 O O . ALA A 1 185 ? 7.100 -3.624 2.672 1.00 78.25 185 ALA A O 1
ATOM 1423 N N . PHE A 1 186 ? 7.552 -1.512 2.094 1.00 86.31 186 PHE A N 1
ATOM 1424 C CA . PHE A 1 186 ? 6.196 -0.994 2.291 1.00 86.31 186 PHE A CA 1
ATOM 1425 C C . PHE A 1 186 ? 5.552 -1.351 3.640 1.00 86.31 186 PHE A C 1
ATOM 1427 O O . PHE A 1 186 ? 4.412 -1.837 3.676 1.00 86.31 186 PHE A O 1
ATOM 1434 N N . GLY A 1 187 ? 6.239 -1.101 4.755 1.00 90.00 187 GLY A N 1
ATOM 1435 C CA . GLY A 1 187 ? 5.721 -1.367 6.099 1.00 90.00 187 GLY A CA 1
ATOM 1436 C C . GLY A 1 187 ? 4.321 -0.782 6.358 1.00 90.00 187 GLY A C 1
ATOM 1437 O O . GLY A 1 187 ? 4.041 0.373 6.040 1.00 90.00 187 GLY A O 1
ATOM 1438 N N . LYS A 1 188 ? 3.413 -1.570 6.945 1.00 92.81 188 LYS A N 1
ATOM 1439 C CA . LYS A 1 188 ? 2.034 -1.144 7.252 1.00 92.81 188 LYS A CA 1
ATOM 1440 C C . LYS A 1 188 ? 1.625 -1.577 8.648 1.00 92.81 188 LYS A C 1
ATOM 1442 O O . LYS A 1 188 ? 2.031 -2.640 9.119 1.00 92.81 188 LYS A O 1
ATOM 1447 N N . THR A 1 189 ? 0.775 -0.775 9.272 1.00 93.06 189 THR A N 1
ATOM 1448 C CA . THR A 1 189 ? 0.103 -1.112 10.526 1.00 93.06 189 THR A CA 1
ATOM 1449 C C . THR A 1 189 ? -1.383 -0.871 10.345 1.00 93.06 189 THR A C 1
ATOM 1451 O O . THR A 1 189 ? -1.784 0.249 10.045 1.00 93.06 189 THR A O 1
ATOM 1454 N N . VAL A 1 190 ? -2.195 -1.908 10.550 1.00 94.12 190 VAL A N 1
ATOM 1455 C CA . VAL A 1 190 ? -3.654 -1.807 10.456 1.00 94.12 190 VAL A CA 1
ATOM 1456 C C . VAL A 1 190 ? -4.264 -2.030 11.826 1.00 94.12 190 VAL A C 1
ATOM 1458 O O . VAL A 1 190 ? -4.084 -3.080 12.446 1.00 94.12 190 VAL A O 1
ATOM 1461 N N . VAL A 1 191 ? -4.980 -1.022 12.305 1.00 92.25 191 VAL A N 1
ATOM 1462 C CA . VAL A 1 191 ? -5.643 -1.045 13.601 1.00 92.25 191 VAL A CA 1
ATOM 1463 C C . VAL A 1 191 ? -7.095 -0.628 13.466 1.00 92.25 191 VAL A C 1
ATOM 1465 O O . VAL A 1 191 ? -7.453 0.188 12.622 1.00 92.25 191 VAL A O 1
ATOM 1468 N N . GLY A 1 192 ? -7.946 -1.166 14.334 1.00 91.69 192 GLY A N 1
ATOM 1469 C CA . GLY A 1 192 ? -9.363 -0.828 14.344 1.00 91.69 192 GLY A CA 1
ATOM 1470 C C . GLY A 1 192 ? -9.888 -0.492 15.731 1.00 91.69 192 GLY A C 1
ATOM 1471 O O . GLY A 1 192 ? -9.448 -1.061 16.735 1.00 91.69 192 GLY A O 1
ATOM 1472 N N . SER A 1 193 ? -10.888 0.390 15.785 1.00 89.94 193 SER A N 1
ATOM 1473 C CA . SER A 1 193 ? -11.647 0.672 17.005 1.00 89.94 193 SER A CA 1
ATOM 1474 C C . SER A 1 193 ? -13.146 0.530 16.777 1.00 89.94 193 SER A C 1
ATOM 1476 O O . SER A 1 193 ? -13.666 0.916 15.739 1.00 89.94 193 SER A O 1
ATOM 1478 N N . LYS A 1 194 ? -13.855 -0.014 17.772 1.00 90.75 194 LYS A N 1
ATOM 1479 C CA . LYS A 1 194 ? -15.329 -0.105 17.783 1.00 90.75 194 LYS A CA 1
ATOM 1480 C C . LYS A 1 194 ? -16.003 1.155 18.344 1.00 90.75 194 LYS A C 1
ATOM 1482 O O . LYS A 1 194 ? -17.220 1.177 18.477 1.00 90.75 194 LYS A O 1
ATOM 1487 N N . LYS A 1 195 ? -15.231 2.167 18.753 1.00 91.25 195 LYS A N 1
ATOM 1488 C CA . LYS A 1 195 ? -15.742 3.397 19.371 1.00 91.25 195 LYS A CA 1
ATOM 1489 C C . LYS A 1 195 ? -15.442 4.588 18.466 1.00 91.25 195 LYS A C 1
ATOM 1491 O O . LYS A 1 195 ? -14.271 4.924 18.314 1.00 91.25 195 LYS A O 1
ATOM 1496 N N . GLN A 1 196 ? -16.485 5.253 17.960 1.00 92.69 196 GLN A N 1
ATOM 1497 C CA . GLN A 1 196 ? -16.361 6.469 17.141 1.00 92.69 196 GLN A CA 1
ATOM 1498 C C . GLN A 1 196 ? -15.466 7.514 17.821 1.00 92.69 196 GLN A C 1
ATOM 1500 O O . GLN A 1 196 ? -14.470 7.924 17.248 1.00 92.69 196 GLN A O 1
ATOM 1505 N N . SER A 1 197 ? -15.700 7.799 19.105 1.00 91.12 197 SER A N 1
ATOM 1506 C CA . SER A 1 197 ? -14.912 8.787 19.856 1.00 91.12 197 SER A CA 1
ATOM 1507 C C . SER A 1 197 ? -13.414 8.486 19.953 1.00 91.12 197 SER A C 1
ATOM 1509 O O . SER A 1 197 ? -12.624 9.371 20.254 1.00 91.12 197 SER A O 1
ATOM 1511 N N . LYS A 1 198 ? -12.993 7.233 19.750 1.00 87.75 198 LYS A N 1
ATOM 1512 C CA . LYS A 1 198 ? -11.569 6.865 19.715 1.00 87.75 198 LYS A CA 1
ATOM 1513 C C . LYS A 1 198 ? -10.978 7.000 18.327 1.00 87.75 198 LYS A C 1
ATOM 1515 O O . LYS A 1 198 ? -9.797 7.302 18.215 1.00 87.75 198 LYS A O 1
ATOM 1520 N N . PHE A 1 199 ? -11.799 6.784 17.310 1.00 91.38 199 PHE A N 1
ATOM 1521 C CA . PHE A 1 199 ? -11.452 7.092 15.938 1.00 91.38 199 PHE A CA 1
ATOM 1522 C C . PHE A 1 199 ? -11.271 8.601 15.741 1.00 91.38 199 PHE A C 1
ATOM 1524 O O . PHE A 1 199 ? -10.237 9.005 15.225 1.00 91.38 199 PHE A O 1
ATOM 1531 N N . ASP A 1 200 ? -12.193 9.412 16.270 1.00 92.12 200 ASP A N 1
ATOM 1532 C CA . ASP A 1 200 ? -12.135 10.880 16.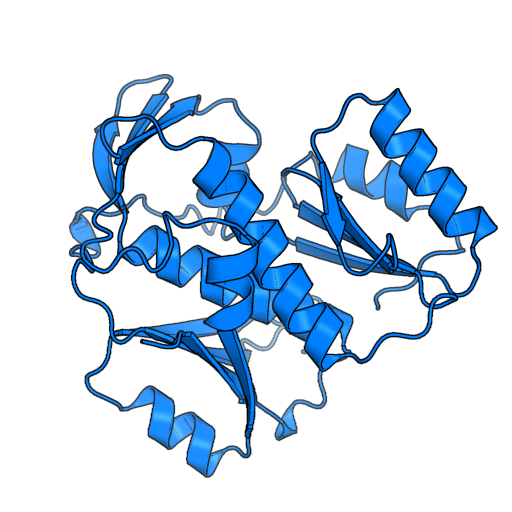202 1.00 92.12 200 ASP A CA 1
ATOM 1533 C C . ASP A 1 200 ? -10.845 11.424 16.830 1.00 92.12 200 ASP A C 1
ATOM 1535 O O . ASP A 1 200 ? -10.144 12.211 16.212 1.00 92.12 200 ASP A O 1
ATOM 1539 N N . VAL A 1 201 ? -10.449 10.911 18.004 1.00 90.94 201 VAL A N 1
ATOM 1540 C CA . VAL A 1 201 ? -9.186 11.302 18.662 1.00 90.94 201 VAL A CA 1
ATOM 1541 C C . VAL A 1 201 ? -7.963 11.047 17.778 1.00 90.94 201 VAL A C 1
ATOM 1543 O O . VAL A 1 201 ? -7.027 11.842 17.788 1.00 90.94 201 VAL A O 1
ATOM 1546 N N . VAL A 1 202 ? -7.938 9.937 17.036 1.00 91.44 202 VAL A N 1
ATOM 1547 C CA . VAL A 1 202 ? -6.823 9.645 16.126 1.00 91.44 202 VAL A CA 1
ATOM 1548 C C . VAL A 1 202 ? -6.885 10.528 14.885 1.00 91.44 202 VAL A C 1
ATOM 1550 O O . VAL A 1 202 ? -5.846 11.026 14.464 1.00 91.44 202 VAL A O 1
ATOM 1553 N N . ALA A 1 203 ? -8.074 10.758 14.326 1.00 92.56 203 ALA A N 1
ATOM 1554 C CA . ALA A 1 203 ? -8.250 11.676 13.205 1.00 92.56 203 ALA A CA 1
ATOM 1555 C C . ALA A 1 203 ? -7.769 13.093 13.569 1.00 92.56 203 ALA A C 1
ATOM 1557 O O . ALA A 1 203 ? -6.962 13.669 12.843 1.00 92.56 203 ALA A O 1
ATOM 1558 N N . ASP A 1 204 ? -8.163 13.599 14.740 1.00 93.25 204 ASP A N 1
ATOM 1559 C CA . ASP A 1 204 ? -7.714 14.889 15.266 1.00 93.25 204 ASP A CA 1
ATOM 1560 C C . ASP A 1 204 ? -6.197 14.913 15.476 1.00 93.25 204 ASP A C 1
ATOM 1562 O O . ASP A 1 204 ? -5.539 15.896 15.144 1.00 93.25 204 ASP A O 1
ATOM 1566 N N . ALA A 1 205 ? -5.610 13.837 16.010 1.00 93.00 205 ALA A N 1
ATOM 1567 C CA . ALA A 1 205 ? -4.164 13.744 16.202 1.00 93.00 205 ALA A CA 1
ATOM 1568 C C . ALA A 1 205 ? -3.395 13.779 14.871 1.00 93.00 205 ALA A C 1
ATOM 1570 O O . ALA A 1 205 ? -2.384 14.470 14.780 1.00 93.00 205 ALA A O 1
ATOM 1571 N N . ILE A 1 206 ? -3.892 13.088 13.838 1.00 94.56 206 ILE A N 1
ATOM 1572 C CA . ILE A 1 206 ? -3.319 13.104 12.483 1.00 94.56 206 ILE A CA 1
ATOM 1573 C C . ILE A 1 206 ? -3.360 14.524 11.904 1.00 94.56 206 ILE A C 1
ATOM 1575 O O . ILE A 1 206 ? -2.345 15.010 11.406 1.00 94.56 206 ILE A O 1
ATOM 1579 N N . VAL A 1 207 ? -4.504 15.207 12.019 1.00 94.88 207 VAL A N 1
ATOM 1580 C CA . VAL A 1 207 ? -4.671 16.590 11.545 1.00 94.88 207 VAL A CA 1
ATOM 1581 C C . VAL A 1 207 ? -3.758 17.553 12.307 1.00 94.88 207 VAL A C 1
ATOM 1583 O O . VAL A 1 207 ? -3.054 18.348 11.691 1.00 94.88 207 VAL A O 1
ATOM 1586 N N . ASN A 1 208 ? -3.716 17.465 13.639 1.00 94.00 208 ASN A N 1
ATOM 1587 C CA . ASN A 1 208 ? -2.899 18.346 14.478 1.00 94.00 208 ASN A CA 1
ATOM 1588 C C . ASN A 1 208 ? -1.395 18.164 14.235 1.00 94.00 208 ASN A C 1
ATOM 1590 O O . ASN A 1 208 ? -0.641 19.132 14.307 1.00 94.00 208 ASN A O 1
ATOM 1594 N N . ALA A 1 209 ? -0.962 16.943 13.924 1.00 92.31 209 ALA A N 1
ATOM 1595 C CA . ALA A 1 209 ? 0.418 16.651 13.552 1.00 92.31 209 ALA A CA 1
ATOM 1596 C C . ALA A 1 209 ? 0.752 17.035 12.098 1.00 92.31 209 ALA A C 1
ATOM 1598 O O . ALA A 1 209 ? 1.904 16.922 11.691 1.00 92.31 209 ALA A O 1
ATOM 1599 N N . SER A 1 210 ? -0.230 17.520 11.323 1.00 94.25 210 SER A N 1
ATOM 1600 C CA . SER A 1 210 ? -0.078 17.875 9.904 1.00 94.25 210 SER A CA 1
ATOM 1601 C C . SER A 1 210 ? 0.446 16.721 9.044 1.00 94.25 210 SER A C 1
ATOM 1603 O O . SER A 1 210 ? 1.169 16.941 8.074 1.00 94.25 210 SER A O 1
ATOM 1605 N N . TYR A 1 211 ? 0.095 15.483 9.399 1.00 93.94 211 TYR A N 1
ATOM 1606 C CA . TYR A 1 211 ? 0.418 14.336 8.561 1.00 93.94 211 TYR A CA 1
ATOM 1607 C C . TYR A 1 211 ? -0.467 14.337 7.322 1.00 93.94 211 TYR A C 1
ATOM 1609 O O . TYR A 1 211 ? -1.668 14.580 7.416 1.00 93.94 211 TYR A O 1
ATOM 1617 N N . ASP A 1 212 ? 0.099 13.985 6.172 1.00 95.44 212 ASP A N 1
ATOM 1618 C CA . ASP A 1 212 ? -0.702 13.692 4.991 1.00 95.44 212 ASP A CA 1
ATOM 1619 C C . ASP A 1 212 ? -1.525 12.419 5.226 1.00 95.44 212 ASP A C 1
ATOM 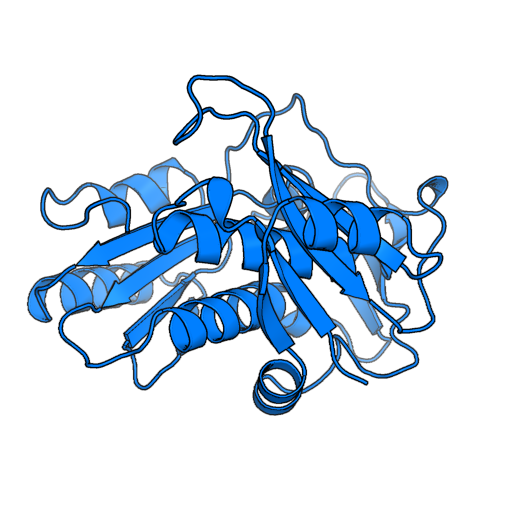1621 O O . ASP A 1 212 ? -1.028 11.405 5.727 1.00 95.44 212 ASP A O 1
ATOM 1625 N N . PHE A 1 213 ? -2.805 12.454 4.862 1.00 96.56 213 PHE A N 1
ATOM 1626 C CA . PHE A 1 213 ? -3.701 11.309 4.988 1.00 96.56 213 PHE A CA 1
ATOM 1627 C C . PHE A 1 213 ? -4.768 11.297 3.887 1.00 96.56 213 PHE A C 1
ATOM 1629 O O . PHE A 1 213 ? -5.024 12.283 3.189 1.00 96.56 213 PHE A O 1
ATOM 1636 N N . ARG A 1 214 ? -5.395 10.136 3.715 1.00 96.38 214 ARG A N 1
ATOM 1637 C CA . ARG A 1 214 ? -6.550 9.928 2.846 1.00 96.38 214 ARG A CA 1
ATOM 1638 C C . ARG A 1 214 ? -7.656 9.256 3.636 1.00 96.38 214 ARG A C 1
ATOM 1640 O O . ARG A 1 214 ? -7.400 8.465 4.544 1.00 96.38 214 ARG A O 1
ATOM 1647 N N . VAL A 1 215 ? -8.886 9.561 3.253 1.00 95.69 215 VAL A N 1
ATOM 1648 C CA . VAL A 1 215 ? -10.094 9.054 3.898 1.00 95.69 215 VAL A CA 1
ATOM 1649 C C . VAL A 1 215 ? -10.913 8.283 2.874 1.00 95.69 215 VAL A C 1
ATOM 1651 O O . VAL A 1 215 ? -11.070 8.727 1.739 1.00 95.69 215 VAL A O 1
ATOM 1654 N N . GLY A 1 216 ? -11.442 7.131 3.273 1.00 94.00 216 GLY A N 1
ATOM 1655 C CA . GLY A 1 216 ? -12.318 6.305 2.448 1.00 94.00 216 GLY A CA 1
ATOM 1656 C C . GLY A 1 216 ? -13.578 5.882 3.187 1.00 94.00 216 GLY A C 1
ATOM 1657 O O . GLY A 1 216 ? -13.665 5.985 4.413 1.00 94.00 216 GLY A O 1
ATOM 1658 N N . LEU A 1 217 ? -14.552 5.376 2.422 1.00 93.62 217 LEU A N 1
ATOM 1659 C CA . LEU A 1 217 ? -15.763 4.731 2.944 1.00 93.62 217 LEU A CA 1
ATOM 1660 C C . LEU A 1 217 ? -16.539 5.608 3.941 1.00 93.62 217 LEU A C 1
ATOM 1662 O O . LEU A 1 217 ? -16.937 5.148 5.009 1.00 93.62 217 LEU A O 1
ATOM 1666 N N . GLY A 1 218 ? -16.700 6.896 3.624 1.00 90.06 218 GLY A N 1
ATOM 1667 C CA . GLY A 1 218 ? -17.364 7.846 4.518 1.00 90.06 218 GLY A CA 1
ATOM 1668 C C . GLY A 1 218 ? -16.698 7.910 5.895 1.00 90.06 218 GLY A C 1
ATOM 1669 O O . GLY A 1 218 ? -17.387 7.823 6.905 1.00 90.06 218 GLY A O 1
ATOM 1670 N N . GLU A 1 219 ? -15.365 8.002 5.940 1.00 90.81 219 GLU A N 1
ATOM 1671 C CA . GLU A 1 219 ? -14.535 8.005 7.161 1.00 90.81 219 GLU A CA 1
ATOM 1672 C C . GLU A 1 219 ? -14.557 6.694 7.956 1.00 90.81 219 GLU A C 1
ATOM 1674 O O . GLU A 1 219 ? -14.239 6.671 9.146 1.00 90.81 219 GLU A O 1
ATOM 1679 N N . ALA A 1 220 ? -14.930 5.578 7.329 1.00 94.75 220 ALA A N 1
ATOM 1680 C CA . ALA A 1 220 ? -14.724 4.275 7.949 1.00 94.75 220 ALA A CA 1
ATOM 1681 C C . ALA A 1 220 ? -13.245 3.846 7.929 1.00 94.75 220 ALA A C 1
ATOM 1683 O O . ALA A 1 220 ? -12.847 2.965 8.690 1.00 94.75 220 ALA A O 1
ATOM 1684 N N . LEU A 1 221 ? -12.432 4.476 7.075 1.00 97.19 221 LEU A N 1
ATOM 1685 C CA . LEU A 1 221 ? -11.018 4.177 6.904 1.00 97.19 221 LEU A CA 1
ATOM 1686 C C . LEU A 1 221 ? -10.208 5.467 6.735 1.00 97.19 221 LEU A C 1
ATOM 1688 O O . LEU A 1 221 ? -10.534 6.293 5.882 1.00 97.19 221 LEU A O 1
ATOM 1692 N N . ILE A 1 222 ? -9.136 5.604 7.515 1.00 97.06 222 ILE A N 1
ATOM 1693 C CA . ILE A 1 222 ? -8.085 6.613 7.323 1.00 97.06 222 ILE A CA 1
ATOM 1694 C C . ILE A 1 222 ? -6.777 5.885 7.024 1.00 97.06 222 ILE A C 1
ATOM 1696 O O . ILE A 1 222 ? -6.421 4.942 7.730 1.00 97.06 222 ILE A O 1
ATOM 1700 N N . VAL A 1 223 ? -6.057 6.335 5.999 1.00 97.56 223 VAL A N 1
ATOM 1701 C CA . VAL A 1 223 ? -4.711 5.859 5.660 1.00 97.56 223 VAL A CA 1
ATOM 1702 C C . VAL A 1 223 ? -3.765 7.051 5.685 1.00 97.56 223 VAL A C 1
ATOM 1704 O O . VAL A 1 223 ? -4.023 8.040 5.003 1.00 97.56 223 VAL A O 1
ATOM 1707 N N . THR A 1 224 ? -2.694 6.985 6.472 1.00 97.31 224 THR A N 1
ATOM 1708 C CA . THR A 1 224 ? -1.674 8.044 6.517 1.00 97.31 224 THR A CA 1
ATOM 1709 C C . THR A 1 224 ? -0.647 7.849 5.410 1.00 97.31 224 THR A C 1
ATOM 1711 O O . THR A 1 224 ? -0.428 6.733 4.929 1.00 97.31 224 THR A O 1
ATOM 1714 N N . ALA A 1 225 ? 0.035 8.927 5.033 1.00 95.75 225 ALA A N 1
ATOM 1715 C CA . ALA A 1 225 ? 1.331 8.814 4.388 1.00 95.75 225 ALA A CA 1
ATOM 1716 C C . ALA A 1 225 ? 2.295 8.029 5.303 1.00 95.75 225 ALA A C 1
ATOM 1718 O O . ALA A 1 225 ? 2.008 7.828 6.494 1.00 95.75 225 ALA A O 1
ATOM 1719 N N . PRO A 1 226 ? 3.413 7.517 4.766 1.00 95.88 226 PRO A N 1
ATOM 1720 C CA . PRO A 1 226 ? 4.402 6.859 5.599 1.00 95.88 226 PRO A CA 1
ATOM 1721 C C . PRO A 1 226 ? 4.951 7.836 6.643 1.00 95.88 226 PRO A C 1
ATOM 1723 O O . PRO A 1 226 ? 5.340 8.949 6.300 1.00 95.88 226 PRO A O 1
ATOM 1726 N N . ILE A 1 227 ? 4.955 7.409 7.902 1.00 95.50 227 ILE A N 1
ATOM 1727 C CA . ILE A 1 227 ? 5.500 8.146 9.047 1.00 95.50 227 ILE A CA 1
ATOM 1728 C C . ILE A 1 227 ? 6.402 7.217 9.858 1.00 95.50 227 ILE A C 1
ATOM 1730 O O . ILE A 1 227 ? 6.348 5.988 9.691 1.00 95.50 227 ILE A O 1
ATOM 1734 N N . SER A 1 228 ? 7.209 7.782 10.753 1.00 93.69 228 SER A N 1
ATOM 1735 C CA . SER A 1 228 ? 8.093 6.980 11.597 1.00 93.69 228 SER A CA 1
ATOM 1736 C C . SER A 1 228 ? 7.302 6.008 12.481 1.00 93.69 228 SER A C 1
ATOM 1738 O O . SER A 1 228 ? 6.150 6.248 12.866 1.00 93.69 228 SER A O 1
ATOM 1740 N N . VAL A 1 229 ? 7.913 4.871 12.819 1.00 91.50 229 VAL A N 1
ATOM 1741 C CA . VAL A 1 229 ? 7.301 3.887 13.724 1.00 91.50 229 VAL A CA 1
ATOM 1742 C C . VAL A 1 229 ? 7.038 4.494 15.104 1.00 91.50 229 VAL A C 1
ATOM 1744 O O . VAL A 1 229 ? 6.046 4.134 15.739 1.00 91.50 229 VAL A O 1
ATOM 1747 N N . GLU A 1 230 ? 7.874 5.421 15.562 1.00 91.25 230 GLU A N 1
ATOM 1748 C CA . GLU A 1 230 ? 7.720 6.135 16.828 1.00 91.25 230 GLU A CA 1
ATOM 1749 C C . GLU A 1 230 ? 6.452 6.997 16.834 1.00 91.25 230 GLU A C 1
ATOM 1751 O O . GLU A 1 230 ? 5.633 6.883 17.750 1.00 91.25 230 GLU A O 1
ATOM 1756 N N . GLU A 1 231 ? 6.242 7.805 15.795 1.00 92.94 231 GLU A N 1
ATOM 1757 C CA . GLU A 1 231 ? 5.043 8.637 15.639 1.00 92.94 231 GLU A CA 1
ATOM 1758 C C . GLU A 1 231 ? 3.785 7.784 15.471 1.00 92.94 231 GLU A C 1
ATOM 1760 O O . GLU A 1 231 ? 2.775 7.992 16.147 1.00 92.94 231 GLU A O 1
ATOM 1765 N N . LEU A 1 232 ? 3.855 6.744 14.636 1.00 92.06 232 LEU A N 1
ATOM 1766 C CA . LEU A 1 232 ? 2.739 5.821 14.454 1.00 92.06 232 LEU A CA 1
ATOM 1767 C C . LEU A 1 232 ? 2.394 5.084 15.751 1.00 92.06 232 LEU A C 1
ATOM 1769 O O . LEU A 1 232 ? 1.222 4.813 16.034 1.00 92.06 232 LEU A O 1
ATOM 1773 N N . SER A 1 233 ? 3.400 4.776 16.568 1.00 89.00 233 SER A N 1
ATOM 1774 C CA . SER A 1 233 ? 3.183 4.207 17.893 1.00 89.00 233 SER A CA 1
ATOM 1775 C C . SER A 1 233 ? 2.388 5.178 18.754 1.00 89.00 233 SER A C 1
ATOM 1777 O O . SER A 1 233 ? 1.402 4.757 19.339 1.00 89.00 233 SER A O 1
ATOM 1779 N N . GLN A 1 234 ? 2.699 6.476 18.765 1.00 88.81 234 GLN A N 1
ATOM 1780 C CA . GLN A 1 234 ? 1.928 7.467 19.532 1.00 88.81 234 GLN A CA 1
ATOM 1781 C C . GLN A 1 234 ? 0.447 7.523 19.116 1.00 88.81 234 GLN A C 1
ATOM 1783 O O . GLN A 1 234 ? -0.426 7.613 19.983 1.00 88.81 234 GLN A O 1
ATOM 1788 N N . LEU A 1 235 ? 0.147 7.374 17.820 1.00 87.81 235 LEU A N 1
ATOM 1789 C CA . LEU A 1 235 ? -1.231 7.307 17.310 1.00 87.81 235 LEU A CA 1
ATOM 1790 C C . LEU A 1 235 ? -1.956 6.007 17.707 1.00 87.81 235 LEU A C 1
ATOM 1792 O O . LEU A 1 235 ? -3.170 5.995 17.921 1.00 87.81 235 LEU A O 1
ATOM 1796 N N . THR A 1 236 ? -1.224 4.897 17.821 1.00 82.19 236 THR A N 1
ATOM 1797 C CA . THR A 1 236 ? -1.787 3.554 18.053 1.00 82.19 236 THR A CA 1
ATOM 1798 C C . THR A 1 236 ? -1.732 3.091 19.517 1.00 82.19 236 THR A C 1
ATOM 1800 O O . THR A 1 236 ? -2.460 2.169 19.882 1.00 82.19 236 THR A O 1
ATOM 1803 N N . TYR A 1 237 ? -0.946 3.747 20.383 1.00 66.25 237 TYR A N 1
ATOM 1804 C CA . TYR A 1 237 ? -0.640 3.319 21.761 1.00 66.25 237 TYR A CA 1
ATOM 1805 C C . TYR A 1 237 ? -1.812 3.423 22.743 1.00 66.25 237 TYR A C 1
ATOM 1807 O O . TYR A 1 237 ? -1.753 2.925 23.872 1.00 66.25 237 TYR A O 1
ATOM 1815 N N . THR A 1 238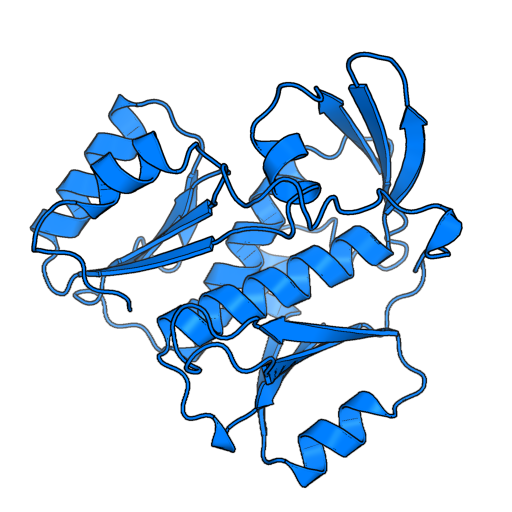 ? -2.920 4.058 22.361 1.00 55.19 238 THR A N 1
ATOM 1816 C CA . THR A 1 238 ? -4.097 4.029 23.230 1.00 55.19 238 THR A CA 1
ATOM 1817 C C . THR A 1 238 ? -4.587 2.576 23.329 1.00 55.19 238 THR A C 1
ATOM 1819 O O . THR A 1 238 ? -4.752 1.919 22.305 1.00 55.19 238 THR A O 1
ATOM 1822 N N . LYS A 1 239 ? -4.873 2.057 24.540 1.00 49.09 239 LYS A N 1
ATOM 1823 C CA . LYS A 1 239 ? -5.442 0.704 24.823 1.00 49.09 239 LYS A CA 1
ATOM 1824 C C . LYS A 1 239 ? -6.797 0.407 24.123 1.00 49.09 239 LYS A C 1
ATOM 1826 O O . LYS A 1 239 ? -7.556 -0.469 24.536 1.00 49.09 239 LYS A O 1
ATOM 1831 N N . THR A 1 240 ? -7.145 1.185 23.108 1.00 49.91 240 THR A N 1
ATOM 1832 C CA . THR A 1 240 ? -8.429 1.309 22.429 1.00 49.91 240 THR A CA 1
ATOM 1833 C C . THR A 1 240 ? -8.388 0.959 20.950 1.00 49.91 240 THR A C 1
ATOM 1835 O O . THR A 1 240 ? -9.459 0.781 20.363 1.00 49.91 240 THR A O 1
ATOM 1838 N N . PHE A 1 241 ? -7.193 0.813 20.382 1.00 56.28 241 PHE A N 1
ATOM 1839 C CA . PHE A 1 241 ? -6.976 0.205 19.080 1.00 56.28 241 PHE A CA 1
ATOM 1840 C C . PHE A 1 241 ? -6.371 -1.182 19.282 1.00 56.28 241 PHE A C 1
ATOM 1842 O O . PHE A 1 241 ? -5.456 -1.375 20.080 1.00 56.28 241 PHE A O 1
ATOM 1849 N N . ARG A 1 242 ? -6.947 -2.175 18.611 1.00 60.91 242 ARG A N 1
ATOM 1850 C CA . ARG A 1 242 ? -6.363 -3.516 18.508 1.00 60.91 242 ARG A CA 1
ATOM 1851 C C . ARG A 1 242 ? -5.919 -3.707 17.065 1.00 60.91 242 ARG A C 1
ATOM 1853 O O . ARG A 1 242 ? -6.491 -3.066 16.179 1.00 60.91 242 ARG A O 1
ATOM 1860 N N . LEU A 1 243 ? -4.932 -4.579 16.851 1.00 63.59 243 LEU A N 1
ATOM 1861 C CA . LEU A 1 243 ? -4.661 -5.108 15.513 1.00 63.59 243 LEU A CA 1
ATOM 1862 C C . LEU A 1 243 ? -5.999 -5.570 14.928 1.00 63.59 243 LEU A C 1
ATOM 1864 O O . LEU A 1 243 ? -6.759 -6.253 15.626 1.00 63.59 243 LEU A O 1
ATOM 1868 N N . TYR A 1 244 ? -6.326 -5.050 13.743 1.00 56.22 244 TYR A N 1
ATOM 1869 C CA . TYR A 1 244 ? -7.627 -5.281 13.118 1.00 56.22 244 TYR A CA 1
ATOM 1870 C C . TYR A 1 244 ? -7.744 -6.723 12.628 1.00 56.22 244 TYR A C 1
ATOM 1872 O O . TYR A 1 244 ? -6.800 -7.199 11.956 1.00 56.22 244 TYR A O 1
#

InterPro domains:
  IPR023476 Peptidyl-tRNA hydrolase II domain superfamily [G3DSA:3.40.1490.10] (1-123)
  IPR023476 Peptidyl-tRNA hydrolase II domain superfamily [SSF102462] (4-55)

Secondary structure (DSSP, 8-state):
--EEEEEEGGG---HHHHHHHHHHHHHHHHHHTEEEEEE-SSEEEEEE--TT-SSSS-HHHHHHHEEEEEE-HHHHHHHHTSSSEEEEEEE-STTTSTT--EEEEEEEE--S-PPPGGGSPPP-SSS---EEEEEEEETTS---HHHHHHHHHHHHHHHHHTT--TTSEEEEETTSHHHHHHHTT--EEEEEES-HHHHHHHHHHHHHTT--EEEETTTTEEEEEEEEHHHHHHHH-STT-EE-

Sequence (244 aa):
MSLELYVKESLNMPSGKVIAQAAHALGMAFMSHCELVGEDSDKVTLKVHDRDGHFNCSLDSLLSRINVDFVDDDVFESMKSREDNVTVVIDNGLTCFNHQKTETVILLDKSEGVVDRSKRLQFDVDAGVFVKQGFFVNRAKPTTDSALIVHGAALSLSMITALIGVDSTLTLDKSSEMYKWLSSAFGKTVVGSKKQSKFDVVADAIVNASYDFRVGLGEALIVTAPISVEELSQLTYTKTFRLY

Organism: NCBI:txid318456